Protein AF-A0A0C3F794-F1 (afdb_monomer)

Nearest PDB structures (foldseek):
  2nn2-assembly1_A  TM=3.879E-01  e=9.480E-01  Homo sapiens
  3m4t-assembly1_A  TM=3.937E-01  e=1.387E+00  Homo sapi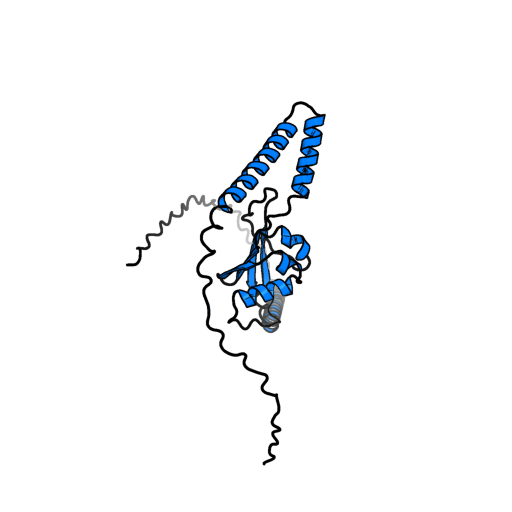ens
  8p2o-assembly1_B  TM=3.822E-01  e=2.784E+00  Xenopus laevis
  3bim-assembly4_E  TM=4.032E-01  e=4.623E+00  Homo sapiens
  6zbu-assembly1_A  TM=3.091E-01  e=4.072E+00  Homo sapiens

Organism: Piloderma croceum (strain F 1598) (NCBI:txid765440)

Mean predicted aligned error: 18.5 Å

Radius of gyration: 36.46 Å; Cα contacts (8 Å, |Δi|>4): 169; chains: 1; bounding box: 83×71×102 Å

Structure (mmCIF, N/CA/C/O backbone):
data_AF-A0A0C3F794-F1
#
_entry.id   AF-A0A0C3F794-F1
#
loop_
_atom_site.group_PDB
_atom_site.id
_atom_site.type_symbol
_atom_site.label_atom_id
_atom_site.label_alt_id
_atom_site.label_comp_id
_atom_site.label_asym_id
_atom_site.label_entity_id
_atom_site.label_seq_id
_atom_site.pdbx_PDB_ins_code
_atom_site.Cartn_x
_atom_site.Cartn_y
_atom_site.Cartn_z
_atom_site.occupancy
_atom_site.B_iso_or_equiv
_atom_site.auth_seq_id
_atom_site.auth_comp_id
_atom_site.auth_asym_id
_atom_site.auth_atom_id
_atom_site.pdbx_PDB_model_num
ATOM 1 N N . MET A 1 1 ? 48.735 22.051 -25.937 1.00 43.19 1 MET A N 1
ATOM 2 C CA . MET A 1 1 ? 49.864 22.768 -25.308 1.00 43.19 1 MET A CA 1
ATOM 3 C C . MET A 1 1 ? 49.354 23.549 -24.100 1.00 43.19 1 MET A C 1
ATOM 5 O O . MET A 1 1 ? 48.380 24.266 -24.231 1.00 43.19 1 MET A O 1
ATOM 9 N N . PHE A 1 2 ? 49.988 23.291 -22.952 1.00 47.47 2 PHE A N 1
ATOM 10 C CA . PHE A 1 2 ? 50.160 24.059 -21.703 1.00 47.47 2 PHE A CA 1
ATOM 11 C C . PHE A 1 2 ? 49.231 25.224 -21.303 1.00 47.47 2 PHE A C 1
ATOM 13 O O . PHE A 1 2 ? 49.102 26.198 -22.030 1.00 47.47 2 PHE A O 1
ATOM 20 N N . GLY A 1 3 ? 48.799 25.221 -20.027 1.00 51.56 3 GLY A N 1
ATOM 21 C CA . GLY A 1 3 ? 48.387 26.455 -19.338 1.00 51.56 3 GLY A CA 1
ATOM 22 C C . GLY A 1 3 ? 47.859 26.346 -17.892 1.00 51.56 3 GLY A C 1
ATOM 23 O O . GLY A 1 3 ? 46.771 26.816 -17.614 1.00 51.56 3 GLY A O 1
ATOM 24 N N . ARG A 1 4 ? 48.623 25.716 -16.981 1.00 53.84 4 ARG A N 1
ATOM 25 C CA . ARG A 1 4 ? 48.859 26.066 -15.545 1.00 53.84 4 ARG A CA 1
ATOM 26 C C . ARG A 1 4 ? 47.761 26.811 -14.734 1.00 53.84 4 ARG A C 1
ATOM 28 O O . ARG A 1 4 ? 47.537 27.995 -14.918 1.00 53.84 4 ARG A O 1
ATOM 35 N N . LYS A 1 5 ? 47.200 26.148 -13.705 1.00 61.16 5 LYS A N 1
ATOM 36 C CA . LYS A 1 5 ? 47.436 26.330 -12.238 1.00 61.16 5 LYS A CA 1
ATOM 37 C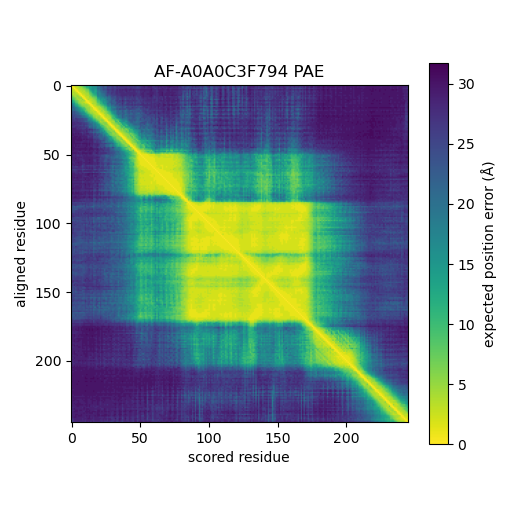 C . LYS A 1 5 ? 47.380 27.771 -11.689 1.00 61.16 5 LYS A C 1
ATOM 39 O O . LYS A 1 5 ? 48.332 28.505 -11.924 1.00 61.16 5 LYS A O 1
ATOM 44 N N . LYS A 1 6 ? 46.477 28.038 -10.724 1.00 63.72 6 LYS A N 1
ATOM 45 C CA . LYS A 1 6 ? 46.825 28.628 -9.405 1.00 63.72 6 LYS A CA 1
ATOM 46 C C . LYS A 1 6 ? 45.906 28.112 -8.286 1.00 63.72 6 LYS A C 1
ATOM 48 O O . LYS A 1 6 ? 44.693 28.246 -8.347 1.00 63.72 6 LYS A O 1
ATOM 53 N N . LYS A 1 7 ? 46.551 27.528 -7.272 1.00 58.53 7 LYS A N 1
ATOM 54 C CA . LYS A 1 7 ? 46.034 27.229 -5.931 1.00 58.53 7 LYS A CA 1
ATOM 55 C C . LYS A 1 7 ? 45.891 28.539 -5.140 1.00 58.53 7 LYS A C 1
ATOM 57 O O . LYS A 1 7 ? 46.767 29.395 -5.267 1.00 58.53 7 LYS A O 1
ATOM 62 N N . LYS A 1 8 ? 44.886 28.639 -4.267 1.00 61.53 8 LYS A N 1
ATOM 63 C CA . LYS A 1 8 ? 44.927 29.482 -3.062 1.00 61.53 8 LYS A CA 1
ATOM 64 C C . LYS A 1 8 ? 44.439 28.673 -1.858 1.00 61.53 8 LYS A C 1
ATOM 66 O O . LYS A 1 8 ? 43.267 28.351 -1.733 1.00 61.53 8 LYS A O 1
ATOM 71 N N . THR A 1 9 ? 45.429 28.303 -1.057 1.00 58.28 9 THR A N 1
ATOM 72 C CA . THR A 1 9 ? 45.445 28.127 0.402 1.00 58.28 9 THR A CA 1
ATOM 73 C C . THR A 1 9 ? 44.850 29.386 1.068 1.00 58.28 9 THR A C 1
ATOM 75 O O . THR A 1 9 ? 44.856 30.440 0.438 1.00 58.28 9 THR A O 1
ATOM 78 N N . SER A 1 10 ? 44.378 29.482 2.304 1.00 57.94 10 SER A N 1
ATOM 79 C CA . SER A 1 10 ? 44.269 28.667 3.522 1.00 57.94 10 SER A CA 1
ATOM 80 C C . SER A 1 10 ? 43.955 29.720 4.594 1.00 57.94 10 SER A C 1
ATOM 82 O O . SER A 1 10 ? 44.661 30.727 4.578 1.00 57.94 10 SER A O 1
ATOM 84 N N . PHE A 1 11 ? 42.994 29.517 5.494 1.00 59.00 11 PHE A N 1
ATOM 85 C CA . PHE A 1 11 ? 43.060 29.963 6.898 1.00 59.00 11 PHE A CA 1
ATOM 86 C C . PHE A 1 11 ? 41.746 29.559 7.580 1.00 59.00 11 PHE A C 1
ATOM 88 O O . PHE A 1 11 ? 40.737 30.235 7.407 1.00 59.00 11 PHE A O 1
ATOM 95 N N . GLU A 1 12 ? 41.744 28.460 8.328 1.00 65.62 12 GLU A N 1
ATOM 96 C CA . GLU A 1 12 ? 40.791 28.300 9.428 1.00 65.62 12 GLU A CA 1
ATOM 97 C C . GLU A 1 12 ? 41.603 28.317 10.725 1.00 65.62 12 GLU A C 1
ATOM 99 O O . GLU A 1 12 ? 42.630 27.635 10.795 1.00 65.62 12 GLU A O 1
ATOM 104 N N . PRO A 1 13 ? 41.223 29.153 11.704 1.00 63.25 13 PRO A N 1
ATOM 105 C CA . PRO A 1 13 ? 41.891 29.199 12.988 1.00 63.25 13 PRO A CA 1
ATOM 106 C C . PRO A 1 13 ? 41.569 27.938 13.792 1.00 63.25 13 PRO A C 1
ATOM 108 O O . PRO A 1 13 ? 40.416 27.536 13.929 1.00 63.25 13 PRO A O 1
ATOM 111 N N . ASP A 1 14 ? 42.632 27.357 14.326 1.00 61.75 14 ASP A N 1
ATOM 112 C CA . ASP A 1 14 ? 42.653 26.271 15.294 1.00 61.75 14 ASP A CA 1
ATOM 113 C C . ASP A 1 14 ? 41.982 26.737 16.598 1.00 61.75 14 ASP A C 1
ATOM 115 O O . ASP A 1 14 ? 42.561 27.490 17.388 1.00 61.75 14 ASP A O 1
ATOM 119 N N . ILE A 1 15 ? 40.708 26.378 16.778 1.00 61.44 15 ILE A N 1
ATOM 120 C CA . ILE A 1 15 ? 39.963 26.633 18.011 1.00 61.44 15 ILE A CA 1
ATOM 121 C C . ILE A 1 15 ? 40.132 25.409 18.903 1.00 61.44 15 ILE A C 1
ATOM 123 O O . ILE A 1 15 ? 39.402 24.431 18.783 1.00 61.44 15 ILE A O 1
ATOM 127 N N . GLY A 1 16 ? 41.104 25.525 19.807 1.00 58.91 16 GLY A N 1
ATOM 128 C CA . GLY A 1 16 ? 41.006 25.070 21.190 1.00 58.91 16 GLY A CA 1
ATOM 129 C C . GLY A 1 16 ? 40.443 23.670 21.383 1.00 58.91 16 GLY A C 1
ATOM 130 O O . GLY A 1 16 ? 39.272 23.504 21.713 1.00 58.91 16 GLY A O 1
ATOM 131 N N . GLN A 1 17 ? 41.325 22.686 21.273 1.00 65.62 17 GLN A N 1
ATOM 132 C CA . GLN A 1 17 ? 41.142 21.373 21.870 1.00 65.62 17 GLN A CA 1
ATOM 133 C C . GLN A 1 17 ? 40.911 21.560 23.388 1.00 65.62 17 GLN A C 1
ATOM 135 O O . GLN A 1 17 ? 41.793 22.105 24.062 1.00 65.62 17 GLN A O 1
ATOM 140 N N . PRO A 1 18 ? 39.736 21.206 23.942 1.00 69.12 18 PRO A N 1
ATOM 141 C CA . PRO A 1 18 ? 39.552 21.212 25.385 1.00 69.12 18 PRO A CA 1
ATOM 142 C C . PRO A 1 18 ? 40.456 20.137 26.015 1.00 69.12 18 PRO A C 1
ATOM 144 O O . PRO A 1 18 ? 40.689 19.099 25.392 1.00 69.12 18 PRO A O 1
ATOM 147 N N . PRO A 1 19 ? 41.003 20.395 27.212 1.00 62.38 19 PRO A N 1
ATOM 148 C CA . PRO A 1 19 ? 41.879 19.460 27.905 1.00 62.38 19 PRO A CA 1
ATOM 149 C C . PRO A 1 19 ? 41.139 18.162 28.241 1.00 62.38 19 PRO A C 1
ATOM 151 O O . PRO A 1 19 ? 39.972 18.194 28.625 1.00 62.38 19 PRO A O 1
ATOM 154 N N . ASP A 1 20 ? 41.856 17.045 28.117 1.00 59.19 20 ASP A N 1
ATOM 155 C CA . ASP A 1 20 ? 41.431 15.720 28.563 1.00 59.19 20 ASP A CA 1
ATOM 156 C C . ASP A 1 20 ? 41.051 15.767 30.052 1.00 59.19 20 ASP A C 1
ATOM 158 O O . ASP A 1 20 ? 41.912 15.802 30.937 1.00 59.19 20 ASP A O 1
ATOM 162 N N . GLU A 1 21 ? 39.748 15.791 30.336 1.00 66.00 21 GLU A N 1
ATOM 163 C CA . GLU A 1 21 ? 39.235 15.532 31.675 1.00 66.00 21 GLU A CA 1
ATOM 164 C C . GLU A 1 21 ? 39.293 14.017 31.938 1.00 66.00 21 GLU A C 1
ATOM 166 O O . GLU A 1 21 ? 38.791 13.231 31.131 1.00 66.00 21 GLU A O 1
ATOM 171 N N . PRO A 1 22 ? 39.903 13.567 33.048 1.00 61.19 22 PRO A N 1
ATOM 172 C CA . PRO A 1 22 ? 39.891 12.160 33.415 1.00 61.19 22 PRO A CA 1
ATOM 173 C C . PRO A 1 22 ? 38.463 11.727 33.772 1.00 61.19 22 PRO A C 1
ATOM 175 O O . PRO A 1 22 ? 37.847 12.290 34.677 1.00 61.19 22 PRO A O 1
ATOM 178 N N . GLU A 1 23 ? 37.965 10.702 33.076 1.00 52.66 23 GLU A N 1
ATOM 179 C CA . GLU A 1 23 ? 36.688 10.032 33.336 1.00 52.66 23 GLU A CA 1
ATOM 180 C C . GLU A 1 23 ? 36.633 9.494 34.778 1.00 52.66 23 GLU A C 1
ATOM 182 O O . GLU A 1 23 ? 37.056 8.380 35.094 1.00 52.66 23 GLU A O 1
ATOM 187 N N . LEU A 1 24 ? 36.106 10.311 35.687 1.00 50.56 24 LEU A N 1
ATOM 188 C CA . LEU A 1 24 ? 35.723 9.915 37.034 1.00 50.56 24 LEU A CA 1
ATOM 189 C C . LEU A 1 24 ? 34.302 9.336 36.992 1.00 50.56 24 LEU A C 1
ATOM 191 O O . LEU A 1 24 ? 33.324 10.066 36.881 1.00 50.56 24 LEU A O 1
ATOM 195 N N . TYR A 1 25 ? 34.228 8.009 37.110 1.00 52.59 25 TYR A N 1
ATOM 196 C CA . TYR A 1 25 ? 33.160 7.237 37.756 1.00 52.59 25 TYR A CA 1
ATOM 197 C C . TYR A 1 25 ? 31.707 7.695 37.531 1.00 52.59 25 TYR A C 1
ATOM 199 O O . TYR A 1 25 ? 31.170 8.525 38.260 1.00 52.59 25 TYR A O 1
ATOM 207 N N . THR A 1 26 ? 30.989 6.989 36.657 1.00 55.78 26 THR A N 1
ATOM 208 C CA . THR A 1 26 ? 29.524 6.827 36.779 1.00 55.78 26 THR A CA 1
ATOM 209 C C . THR A 1 26 ? 29.102 5.371 36.574 1.00 55.78 26 THR A C 1
ATOM 211 O O . THR A 1 26 ? 28.101 5.052 35.946 1.00 55.78 26 THR A O 1
ATOM 214 N N . GLU A 1 27 ? 29.848 4.447 37.176 1.00 54.00 27 GLU A N 1
ATOM 215 C CA . GLU A 1 27 ? 29.493 3.028 37.250 1.00 54.00 27 GLU A CA 1
ATOM 216 C C . GLU A 1 27 ? 28.619 2.736 38.487 1.00 54.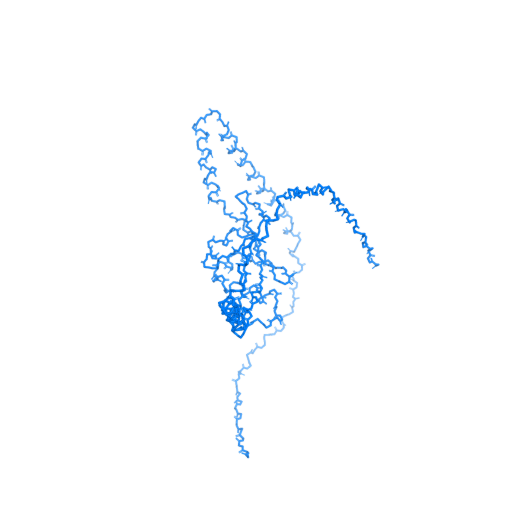00 27 GLU A C 1
ATOM 218 O O . GLU A 1 27 ? 28.939 1.844 39.253 1.00 54.00 27 GLU A O 1
ATOM 223 N N . HIS A 1 28 ? 27.548 3.498 38.773 1.00 50.66 28 HIS A N 1
ATOM 224 C CA . HIS A 1 28 ? 26.668 3.183 39.924 1.00 50.66 28 HIS A CA 1
ATOM 225 C C . HIS A 1 28 ? 25.248 3.789 39.891 1.00 50.66 28 HIS A C 1
ATOM 227 O O . HIS A 1 28 ? 24.740 4.250 40.909 1.00 50.66 28 HIS A O 1
ATOM 233 N N . GLN A 1 29 ? 24.552 3.754 38.746 1.00 47.09 29 GLN A N 1
ATOM 234 C CA . GLN A 1 29 ? 23.091 4.002 38.720 1.00 47.09 29 GLN A CA 1
ATOM 235 C C . GLN A 1 29 ? 22.265 3.007 37.883 1.00 47.09 29 GLN A C 1
ATOM 237 O O . GLN A 1 29 ? 21.059 3.173 37.759 1.00 47.09 29 GLN A O 1
ATOM 242 N N . GLN A 1 30 ? 22.851 1.926 37.358 1.00 47.12 30 GLN A N 1
ATOM 243 C CA . GLN A 1 30 ? 22.126 1.001 36.467 1.00 47.12 30 GLN A CA 1
ATOM 244 C C . GLN A 1 30 ? 21.384 -0.163 37.156 1.00 47.12 30 GLN A C 1
ATOM 246 O O . GLN A 1 30 ? 20.786 -0.984 36.467 1.00 47.12 30 GLN A O 1
ATOM 251 N N . TYR A 1 31 ? 21.358 -0.250 38.492 1.00 47.16 31 TYR A N 1
ATOM 252 C CA . TYR A 1 31 ? 20.760 -1.409 39.182 1.00 47.16 31 TYR A CA 1
ATOM 253 C C . TYR A 1 31 ? 19.399 -1.184 39.856 1.00 47.16 31 TYR A C 1
ATOM 255 O O . TYR A 1 31 ? 18.824 -2.142 40.368 1.00 47.16 31 TYR A O 1
ATOM 263 N N . THR A 1 32 ? 18.820 0.018 39.804 1.00 49.22 32 THR A N 1
AT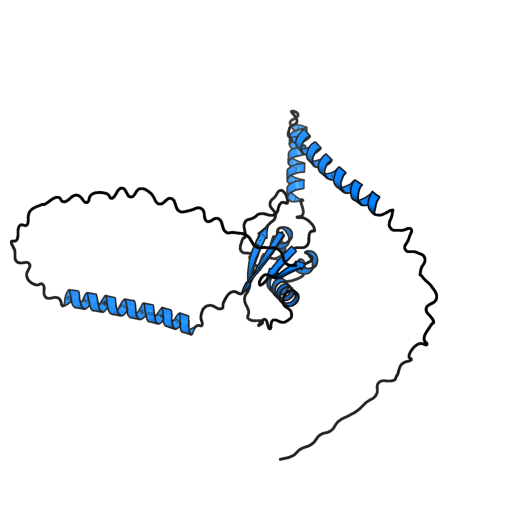OM 264 C CA . THR A 1 32 ? 17.521 0.301 40.457 1.00 49.22 32 THR A CA 1
ATOM 265 C C . THR A 1 32 ? 16.377 0.657 39.510 1.00 49.22 32 THR A C 1
ATOM 267 O O . THR A 1 32 ? 15.241 0.760 39.964 1.00 49.22 32 THR A O 1
ATOM 270 N N . GLU A 1 33 ? 16.617 0.775 38.201 1.00 46.59 33 GLU A N 1
ATOM 271 C CA . GLU A 1 33 ? 15.576 1.172 37.234 1.00 46.59 33 GLU A CA 1
ATOM 272 C C . GLU A 1 33 ? 14.982 -0.007 36.436 1.00 46.59 33 GLU A C 1
ATOM 274 O O . GLU A 1 33 ? 13.928 0.113 35.819 1.00 46.59 33 GLU A O 1
ATOM 279 N N . HIS A 1 34 ? 15.570 -1.205 36.527 1.00 46.38 34 HIS A N 1
ATOM 280 C CA . HIS A 1 34 ? 15.091 -2.382 35.789 1.00 46.38 34 HIS A CA 1
ATOM 281 C C . HIS A 1 34 ? 13.927 -3.153 36.444 1.00 46.38 34 HIS A C 1
ATOM 283 O O . HIS A 1 34 ? 13.398 -4.078 35.828 1.00 46.38 34 HIS A O 1
ATOM 289 N N . GLN A 1 35 ? 13.470 -2.794 37.652 1.00 48.62 35 GLN A N 1
ATOM 290 C CA . GLN A 1 35 ? 12.344 -3.496 38.300 1.00 48.62 35 GLN A CA 1
ATOM 291 C C . GLN A 1 35 ? 10.987 -2.777 38.226 1.00 48.62 35 GLN A C 1
ATOM 293 O O . GLN A 1 35 ? 9.950 -3.426 38.398 1.00 48.62 35 GLN A O 1
ATOM 298 N N . HIS A 1 36 ? 10.943 -1.481 37.899 1.00 44.47 36 HIS A N 1
ATOM 299 C CA . HIS A 1 36 ? 9.673 -0.747 37.818 1.00 44.47 36 HIS A CA 1
ATOM 300 C C . HIS A 1 36 ? 9.013 -0.749 36.428 1.00 44.47 36 HIS A C 1
ATOM 302 O O . HIS A 1 36 ? 7.797 -0.573 36.345 1.00 44.47 36 HIS A O 1
ATOM 308 N N . GLU A 1 37 ? 9.729 -1.061 35.343 1.00 47.28 37 GLU A N 1
ATOM 309 C CA . GLU A 1 37 ? 9.113 -1.125 34.004 1.00 47.28 37 GLU A CA 1
ATOM 310 C C . GLU A 1 37 ? 8.311 -2.410 33.730 1.00 47.28 37 GLU A C 1
ATOM 312 O O . GLU A 1 37 ? 7.392 -2.406 32.904 1.00 47.28 37 GLU A O 1
ATOM 317 N N . HIS A 1 38 ? 8.578 -3.508 34.445 1.00 47.22 38 HIS A N 1
ATOM 318 C CA . HIS A 1 38 ? 7.868 -4.773 34.214 1.00 47.22 38 HIS A CA 1
ATOM 319 C C . HIS A 1 38 ? 6.442 -4.810 34.791 1.00 47.22 38 HIS A C 1
ATOM 321 O O . HIS A 1 38 ? 5.619 -5.589 34.308 1.00 47.22 38 HIS A O 1
ATOM 327 N N . HIS A 1 39 ? 6.105 -3.945 35.753 1.00 45.34 39 HIS A N 1
ATOM 328 C CA . HIS A 1 39 ? 4.764 -3.910 36.358 1.00 45.34 39 HIS A CA 1
ATOM 329 C C . HIS A 1 39 ? 3.782 -2.969 35.639 1.00 45.34 39 HIS A C 1
ATOM 331 O O . HIS A 1 39 ? 2.571 -3.136 35.762 1.00 45.34 39 HIS A O 1
ATOM 337 N N . SER A 1 40 ? 4.271 -2.028 34.825 1.00 48.94 40 SER A N 1
ATOM 338 C CA . SER A 1 40 ? 3.408 -1.076 34.103 1.00 48.94 40 SER A CA 1
ATOM 339 C C . SER A 1 40 ? 2.901 -1.609 32.756 1.00 48.94 40 SER A C 1
ATOM 341 O O . SER A 1 40 ? 1.870 -1.156 32.257 1.00 48.94 40 SER A O 1
ATOM 343 N N . ARG A 1 41 ? 3.576 -2.604 32.161 1.00 46.72 41 ARG A N 1
ATOM 344 C CA . ARG A 1 41 ? 3.167 -3.194 30.869 1.00 46.72 41 ARG A CA 1
ATOM 345 C C . ARG A 1 41 ? 2.026 -4.209 30.973 1.00 46.72 41 ARG A C 1
ATOM 347 O O . ARG A 1 41 ? 1.265 -4.348 30.019 1.00 46.72 41 ARG A O 1
ATOM 354 N N . SER A 1 42 ? 1.855 -4.879 32.111 1.00 48.91 42 SER A N 1
ATOM 355 C CA . SER A 1 42 ? 0.788 -5.874 32.301 1.00 48.91 42 SER A CA 1
ATOM 356 C C . SER A 1 42 ? -0.593 -5.248 32.539 1.00 48.91 42 SER A C 1
ATOM 358 O O . SER A 1 42 ? -1.610 -5.870 32.229 1.00 48.91 42 SER A O 1
ATOM 360 N N . HIS A 1 43 ? -0.665 -3.996 33.010 1.00 46.62 43 HIS A N 1
ATOM 361 C CA . HIS A 1 43 ? -1.949 -3.367 33.334 1.00 46.62 43 HIS A CA 1
ATOM 362 C C . HIS A 1 43 ? -2.709 -2.788 32.130 1.00 46.62 43 HIS A C 1
ATOM 364 O O . HIS A 1 43 ? -3.938 -2.731 32.162 1.00 46.62 43 HIS A O 1
ATOM 370 N N . GLN A 1 44 ? -2.031 -2.425 31.037 1.00 50.47 44 GLN A N 1
ATOM 371 C CA . GLN A 1 44 ? -2.715 -1.901 29.844 1.00 50.47 44 GLN A CA 1
ATOM 372 C C . GLN A 1 44 ? -3.347 -2.994 28.970 1.00 50.47 44 GLN A C 1
ATOM 374 O O . GLN A 1 44 ? -4.297 -2.718 28.235 1.00 50.47 44 GLN A O 1
ATOM 379 N N . GLN A 1 45 ? -2.870 -4.239 29.060 1.00 48.91 45 GLN A N 1
ATOM 380 C CA . GLN A 1 45 ? -3.348 -5.322 28.196 1.00 48.91 45 GLN A CA 1
ATOM 381 C C . GLN A 1 45 ? -4.643 -5.978 28.709 1.00 48.91 45 GLN A C 1
ATOM 383 O O . GLN A 1 45 ? -5.455 -6.413 27.896 1.00 48.91 45 GLN A O 1
ATOM 388 N N . MET A 1 46 ? -4.904 -5.967 30.025 1.00 46.22 46 MET A N 1
ATOM 389 C CA . MET A 1 46 ? -6.152 -6.507 30.599 1.00 46.22 46 MET A CA 1
ATOM 390 C C . MET A 1 46 ? -7.358 -5.552 30.524 1.00 46.22 46 MET A C 1
ATOM 392 O O . MET A 1 46 ? -8.498 -6.002 30.592 1.00 46.22 46 MET A O 1
ATOM 396 N N . GLY A 1 47 ? -7.147 -4.241 30.360 1.00 54.03 47 GLY A N 1
ATOM 397 C CA . GLY A 1 47 ? -8.251 -3.270 30.322 1.00 54.03 47 GLY A CA 1
ATOM 398 C C . GLY A 1 47 ? -9.043 -3.269 29.009 1.00 54.03 47 GLY A C 1
ATOM 399 O O . GLY A 1 47 ? -10.259 -3.091 29.015 1.00 54.03 47 GLY A O 1
ATOM 400 N N . ARG A 1 48 ? -8.376 -3.494 27.867 1.00 55.41 48 ARG A N 1
ATOM 401 C CA . ARG A 1 48 ? -9.009 -3.395 26.536 1.00 55.41 48 ARG A CA 1
ATOM 402 C C . ARG A 1 48 ? -9.902 -4.588 26.191 1.00 55.41 48 ARG A C 1
ATOM 404 O O . ARG A 1 48 ? -10.953 -4.393 25.586 1.00 55.41 48 ARG A O 1
ATOM 411 N N . SER A 1 49 ? -9.516 -5.799 26.598 1.00 62.03 49 SER A N 1
ATOM 412 C CA . SER A 1 49 ? -10.333 -7.005 26.401 1.00 62.03 49 SER A CA 1
ATOM 413 C C . SER A 1 49 ? -11.658 -6.923 27.163 1.00 62.03 49 SER A C 1
ATOM 415 O O . SER A 1 49 ? -12.687 -7.351 26.646 1.00 62.03 49 SER A O 1
ATOM 417 N N . ASN A 1 50 ? -11.651 -6.299 28.343 1.00 76.75 50 ASN A N 1
ATOM 418 C CA . ASN A 1 50 ? -12.838 -6.156 29.178 1.00 76.75 50 ASN A CA 1
ATOM 419 C C . ASN A 1 50 ? -13.872 -5.200 28.551 1.00 76.75 50 ASN A C 1
ATOM 421 O O . ASN A 1 50 ? -15.056 -5.515 28.489 1.00 76.75 50 ASN A O 1
ATOM 425 N N . VAL A 1 51 ? -13.433 -4.069 27.986 1.00 81.31 51 VAL A N 1
ATOM 426 C CA . VAL A 1 51 ? -14.345 -3.103 27.340 1.00 81.31 51 VAL A CA 1
ATOM 427 C C . VAL A 1 51 ? -15.048 -3.709 26.122 1.00 81.31 51 VAL A C 1
ATOM 429 O O . VAL A 1 51 ? -16.257 -3.541 25.975 1.00 81.31 51 VAL A O 1
ATOM 432 N N . GLN A 1 52 ? -14.337 -4.460 25.272 1.00 82.25 52 GLN A N 1
ATOM 433 C CA . GLN A 1 52 ? -14.973 -5.117 24.124 1.00 82.25 52 GLN A CA 1
ATOM 434 C C . GLN A 1 52 ? -15.941 -6.233 24.537 1.00 82.25 52 GLN A C 1
ATOM 436 O O . GLN A 1 52 ? -16.995 -6.382 23.922 1.00 82.25 52 GLN A O 1
ATOM 441 N N . GLN A 1 53 ? -15.627 -6.989 25.593 1.00 85.62 53 GLN A N 1
ATOM 442 C CA . GLN A 1 53 ? -16.549 -7.985 26.147 1.00 85.62 53 GLN A CA 1
ATOM 443 C C . GLN A 1 53 ? -17.818 -7.331 26.704 1.00 85.62 53 GLN A C 1
ATOM 445 O O . GLN A 1 53 ? -18.917 -7.793 26.409 1.00 85.62 53 GLN A O 1
ATOM 450 N N . ILE A 1 54 ? -17.685 -6.224 27.440 1.00 88.00 54 ILE A N 1
ATOM 451 C CA . ILE A 1 54 ? -18.825 -5.461 27.966 1.00 88.00 54 ILE A CA 1
ATOM 452 C C . ILE A 1 54 ? -19.688 -4.914 26.823 1.00 88.00 54 ILE A C 1
ATOM 454 O O . ILE A 1 54 ? -20.908 -5.054 26.871 1.00 88.00 54 ILE A O 1
ATOM 458 N N . LEU A 1 55 ? -19.080 -4.342 25.778 1.00 89.56 55 LEU A N 1
ATOM 459 C CA . LEU A 1 55 ? -19.814 -3.833 24.616 1.00 89.56 55 LEU A CA 1
ATOM 460 C C . LEU A 1 55 ? -20.536 -4.943 23.850 1.00 89.56 55 LEU A C 1
ATOM 462 O O . LEU A 1 55 ? -21.689 -4.757 23.475 1.00 89.56 55 LEU A O 1
ATOM 466 N N . ASN A 1 56 ? -19.906 -6.104 23.659 1.00 90.88 56 ASN A N 1
ATOM 467 C CA . ASN A 1 56 ? -20.568 -7.244 23.023 1.00 90.88 56 ASN A CA 1
ATOM 468 C C . ASN A 1 56 ? -21.735 -7.768 23.877 1.00 90.88 56 ASN A C 1
ATOM 470 O O . ASN A 1 56 ? -22.806 -8.031 23.335 1.00 90.88 56 ASN A O 1
ATOM 474 N N . ASN A 1 57 ? -21.573 -7.837 25.203 1.00 93.25 57 ASN A N 1
ATOM 475 C CA . ASN A 1 57 ? -22.651 -8.233 26.112 1.00 93.25 57 ASN A CA 1
ATOM 476 C C . ASN A 1 57 ? -23.817 -7.231 26.082 1.00 93.25 57 ASN A C 1
ATOM 478 O O . ASN A 1 57 ? -24.975 -7.643 26.013 1.00 93.25 57 ASN A O 1
ATOM 482 N N . LEU A 1 58 ? -23.525 -5.924 26.080 1.00 93.81 58 LEU A N 1
ATOM 483 C CA . LEU A 1 58 ? -24.534 -4.867 25.960 1.00 93.81 58 LEU A CA 1
ATOM 484 C C . LEU A 1 58 ? -25.229 -4.889 24.594 1.00 93.81 58 LEU A C 1
ATOM 486 O O . LEU A 1 58 ? -26.439 -4.709 24.540 1.00 93.81 58 LEU A O 1
ATOM 490 N N . ALA A 1 59 ? -24.504 -5.161 23.509 1.00 93.81 59 ALA A N 1
ATOM 491 C CA . ALA A 1 59 ? -25.086 -5.294 22.174 1.00 93.81 59 ALA A CA 1
ATOM 492 C C . ALA A 1 59 ? -26.037 -6.500 22.075 1.00 93.81 59 ALA A C 1
ATOM 494 O O . ALA A 1 59 ? -27.047 -6.420 21.386 1.00 93.81 59 ALA A O 1
ATOM 495 N N . SER A 1 60 ? -25.754 -7.590 22.799 1.00 95.50 60 SER A N 1
ATOM 496 C CA . SER A 1 60 ? -26.634 -8.768 22.904 1.00 95.50 60 SER A CA 1
ATOM 497 C C . SER A 1 60 ? -27.728 -8.658 23.977 1.00 95.50 60 SER A C 1
ATOM 499 O O . SER A 1 60 ? -28.469 -9.613 24.209 1.00 95.50 60 SER A O 1
ATOM 501 N N . SER A 1 61 ? -27.807 -7.523 24.673 1.00 96.56 61 SER A N 1
ATOM 502 C CA . SER A 1 61 ? -28.774 -7.289 25.743 1.00 96.56 61 SER A CA 1
ATOM 503 C C . SER A 1 61 ? -30.216 -7.333 25.216 1.00 96.56 61 SER A C 1
ATOM 505 O O . SER A 1 61 ? -30.480 -6.777 24.151 1.00 96.56 61 SER A O 1
ATOM 507 N N . PRO A 1 62 ? -31.181 -7.884 25.979 1.00 96.75 62 PRO A N 1
ATOM 508 C CA . PRO A 1 62 ? -32.606 -7.809 25.640 1.00 96.75 62 PRO A CA 1
ATOM 509 C C . PRO A 1 62 ? -33.196 -6.393 25.790 1.00 96.75 62 PRO A C 1
ATOM 511 O O . PRO A 1 62 ? -34.374 -6.188 25.520 1.00 96.75 62 PRO A O 1
ATOM 514 N N . ASN A 1 63 ? -32.418 -5.421 26.276 1.00 97.38 63 ASN A N 1
ATOM 515 C CA . ASN A 1 63 ? -32.830 -4.025 26.368 1.00 97.38 63 ASN A CA 1
ATOM 516 C C . ASN A 1 63 ? -32.440 -3.276 25.084 1.00 97.38 63 ASN A C 1
ATOM 518 O O . ASN A 1 63 ? -31.263 -2.967 24.894 1.00 97.38 63 ASN A O 1
ATOM 522 N N . ASP A 1 64 ? -33.440 -2.938 24.265 1.00 97.19 64 ASP A N 1
ATOM 523 C CA . ASP A 1 64 ? -33.281 -2.266 22.965 1.00 97.19 64 ASP A CA 1
ATOM 524 C C . ASP A 1 64 ? -32.493 -0.949 23.033 1.00 97.19 64 ASP A C 1
ATOM 526 O O . ASP A 1 64 ? -31.745 -0.602 22.119 1.00 97.19 64 ASP A O 1
ATOM 530 N N . PHE A 1 65 ? -32.628 -0.197 24.128 1.00 96.56 65 PHE A N 1
ATOM 531 C CA . PHE A 1 65 ? -31.897 1.057 24.305 1.00 96.56 65 PHE A CA 1
ATOM 532 C C . PHE A 1 65 ? -30.410 0.803 24.579 1.00 96.56 65 PHE A C 1
ATOM 534 O O . PHE A 1 65 ? -29.540 1.437 23.981 1.00 96.56 65 PHE A O 1
ATOM 541 N N . ALA A 1 66 ? -30.110 -0.151 25.466 1.00 94.44 66 ALA A N 1
ATOM 542 C CA . ALA A 1 66 ? -28.735 -0.521 25.790 1.00 94.44 66 ALA A CA 1
ATOM 543 C C . ALA A 1 66 ? -28.022 -1.165 24.590 1.00 94.44 66 ALA A C 1
ATOM 545 O O . ALA A 1 66 ? -26.863 -0.837 24.328 1.00 94.44 66 ALA A O 1
ATOM 546 N N . SER A 1 67 ? -28.715 -2.030 23.842 1.00 96.44 67 SER A N 1
ATOM 547 C CA . SER A 1 67 ? -28.176 -2.653 22.631 1.00 96.44 67 SER A CA 1
ATOM 548 C C . SER A 1 67 ? -27.951 -1.625 21.522 1.00 96.44 67 SER A C 1
ATOM 550 O O . SER A 1 67 ? -26.876 -1.610 20.924 1.00 96.44 67 SER A O 1
ATOM 552 N N . GLY A 1 68 ? -28.888 -0.692 21.321 1.00 95.12 68 GLY A N 1
ATOM 553 C CA . GLY A 1 68 ? -28.736 0.416 20.377 1.00 95.12 68 GLY A CA 1
ATOM 554 C C . GLY A 1 68 ? -27.508 1.283 20.668 1.00 95.12 68 GLY A C 1
ATOM 555 O O . GLY A 1 68 ? -26.696 1.525 19.775 1.00 95.12 68 GLY A O 1
ATOM 556 N N . ILE A 1 69 ? -27.309 1.696 21.927 1.00 95.56 69 ILE A N 1
ATOM 557 C CA . ILE A 1 69 ? -26.117 2.464 22.328 1.00 95.56 69 ILE A CA 1
ATOM 558 C C . ILE A 1 69 ? -24.839 1.651 22.108 1.00 95.56 69 ILE A C 1
ATOM 560 O O . ILE A 1 69 ? -23.862 2.183 21.582 1.00 95.56 69 ILE A O 1
ATOM 564 N N . ALA A 1 70 ? -24.831 0.373 22.488 1.00 94.19 70 ALA A N 1
ATOM 565 C CA . ALA A 1 70 ? -23.659 -0.480 22.326 1.00 94.19 70 ALA A CA 1
ATOM 566 C C . ALA A 1 70 ? -23.273 -0.663 20.853 1.00 94.19 70 ALA A C 1
ATOM 568 O O . ALA A 1 70 ? -22.088 -0.599 20.533 1.00 94.19 70 ALA A O 1
ATOM 569 N N . LEU A 1 71 ? -24.251 -0.817 19.956 1.00 92.38 71 LEU A N 1
ATOM 570 C CA . LEU A 1 71 ? -24.023 -0.881 18.511 1.00 92.38 71 LEU A CA 1
ATOM 571 C C . LEU A 1 71 ? -23.479 0.442 17.959 1.00 92.38 71 LEU A C 1
ATOM 573 O O . LEU A 1 71 ? -22.519 0.420 17.195 1.00 92.38 71 LEU A O 1
ATOM 577 N N . CYS A 1 72 ? -24.015 1.589 18.389 1.00 91.75 72 CYS A N 1
ATOM 578 C CA . CYS A 1 72 ? -23.486 2.900 18.001 1.00 91.75 72 CYS A CA 1
ATOM 579 C C . CYS A 1 72 ? -22.039 3.099 18.472 1.00 91.75 72 CYS A C 1
ATOM 581 O O . CYS A 1 72 ? -21.196 3.543 17.697 1.00 91.75 72 CYS A O 1
ATOM 583 N N . ILE A 1 73 ? -21.730 2.749 19.726 1.00 90.38 73 ILE A N 1
ATOM 584 C CA . ILE A 1 73 ? -20.365 2.836 20.263 1.00 90.38 73 ILE A CA 1
ATOM 585 C C . ILE A 1 73 ? -19.445 1.861 19.536 1.00 90.38 73 ILE A C 1
ATOM 587 O O . ILE A 1 73 ? -18.307 2.217 19.257 1.00 90.38 73 ILE A O 1
ATOM 591 N N . LYS A 1 74 ? -19.917 0.657 19.206 1.00 84.38 74 LYS A N 1
ATOM 592 C CA . LYS A 1 74 ? -19.143 -0.327 18.450 1.00 84.38 74 LYS A CA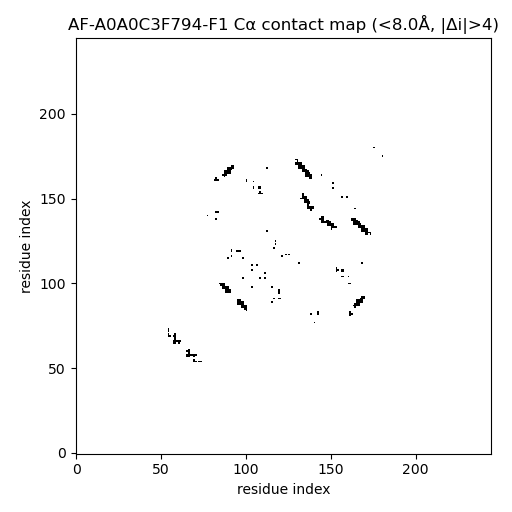 1
ATOM 593 C C . LYS A 1 74 ? -18.825 0.177 17.043 1.00 84.38 74 LYS A C 1
ATOM 595 O O . LYS A 1 74 ? -17.658 0.185 16.681 1.00 84.38 74 LYS A O 1
ATOM 600 N N . ALA A 1 75 ? -19.808 0.711 16.321 1.00 81.06 75 ALA A N 1
ATOM 601 C CA . ALA A 1 75 ? -19.597 1.326 15.012 1.00 81.06 75 ALA A CA 1
ATOM 602 C C . ALA A 1 75 ? -18.648 2.537 15.084 1.00 81.06 75 ALA A C 1
ATOM 604 O O . ALA A 1 75 ? -17.812 2.733 14.205 1.00 81.06 75 ALA A O 1
ATOM 605 N N . LEU A 1 76 ? -18.734 3.342 16.152 1.00 81.38 76 LEU A N 1
ATOM 606 C CA . LEU A 1 76 ? -17.805 4.448 16.390 1.00 81.38 76 LEU A CA 1
ATOM 607 C C . LEU A 1 76 ? -16.396 3.942 16.734 1.00 81.38 76 LEU A C 1
ATOM 609 O O . LEU A 1 76 ? -15.400 4.510 16.305 1.00 81.38 76 LEU A O 1
ATOM 613 N N . ALA A 1 77 ? -16.288 2.877 17.523 1.00 79.06 77 ALA A N 1
ATOM 614 C CA . ALA A 1 77 ? -15.019 2.262 17.883 1.00 79.06 77 ALA A CA 1
ATOM 615 C C . ALA A 1 77 ? -14.365 1.587 16.674 1.00 79.06 77 ALA A C 1
ATOM 617 O O . ALA A 1 77 ? -13.152 1.646 16.555 1.00 79.06 77 ALA A O 1
ATOM 618 N N . GLU A 1 78 ? -15.146 0.995 15.772 1.00 73.25 78 GLU A N 1
ATOM 619 C CA . GLU A 1 78 ? -14.688 0.437 14.496 1.00 73.25 78 GLU A CA 1
ATOM 620 C C . GLU A 1 78 ? -14.263 1.552 13.530 1.00 73.25 78 GLU A C 1
ATOM 622 O O . GLU A 1 78 ? -13.208 1.452 12.912 1.00 73.25 78 GLU A O 1
ATOM 627 N N . SER A 1 79 ? -14.996 2.671 13.472 1.00 65.69 79 SER A N 1
ATOM 628 C CA . SER A 1 79 ? -14.599 3.828 12.655 1.00 65.69 79 SER A CA 1
ATOM 629 C C . SER A 1 79 ? -13.376 4.570 13.204 1.00 65.69 79 SER A C 1
ATOM 631 O O . SER A 1 79 ? -12.627 5.185 12.446 1.00 65.69 79 SER A O 1
ATOM 633 N N . THR A 1 80 ? -13.148 4.494 14.518 1.00 66.19 80 THR A N 1
ATOM 634 C CA . THR A 1 80 ? -11.999 5.102 15.209 1.00 66.19 80 THR A CA 1
ATOM 635 C C . THR A 1 80 ? -10.903 4.108 15.560 1.00 66.19 80 THR A C 1
ATOM 637 O O . THR A 1 80 ? -9.901 4.518 16.158 1.00 66.19 80 THR A O 1
ATOM 640 N N . ALA A 1 81 ? -11.048 2.832 15.185 1.00 64.88 81 ALA A N 1
ATOM 641 C CA . ALA A 1 81 ? -10.016 1.816 15.315 1.00 64.88 81 ALA A CA 1
ATOM 642 C C . ALA A 1 81 ? -8.883 2.196 14.367 1.00 64.88 81 ALA A C 1
ATOM 644 O O . ALA A 1 81 ? -8.767 1.712 13.244 1.00 64.88 81 ALA A O 1
ATOM 645 N N . SER A 1 82 ? -8.056 3.131 14.829 1.00 57.47 82 SER A N 1
ATOM 646 C CA . SER A 1 82 ? -6.840 3.514 14.155 1.00 57.47 82 SER A CA 1
ATOM 647 C C . SER A 1 82 ? -6.040 2.228 14.002 1.00 57.47 82 SER A C 1
ATOM 649 O O . SER A 1 82 ? -5.797 1.540 15.007 1.00 57.47 82 SER A O 1
ATOM 651 N N . PRO A 1 83 ? -5.690 1.851 12.767 1.00 63.69 83 PRO A N 1
ATOM 652 C CA . PRO A 1 83 ? -4.924 0.647 12.543 1.00 63.69 83 PRO A CA 1
ATOM 653 C C . PRO A 1 83 ? -3.651 0.712 13.383 1.00 63.69 83 PRO A C 1
ATOM 655 O O . PRO A 1 83 ? -3.157 1.803 13.699 1.00 63.69 83 PRO A O 1
A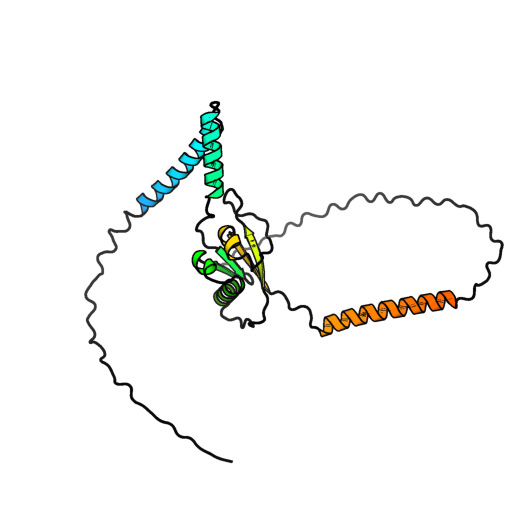TOM 658 N N . PRO A 1 84 ? -3.153 -0.451 13.823 1.00 65.69 84 PRO A N 1
ATOM 659 C CA . PRO A 1 84 ? -2.150 -0.516 14.866 1.00 65.69 84 PRO A CA 1
ATOM 660 C C . PRO A 1 84 ? -0.983 0.421 14.545 1.00 65.69 84 PRO A C 1
ATOM 662 O O . PRO A 1 84 ? -0.493 0.481 13.413 1.00 65.69 84 PRO A O 1
ATOM 665 N N . ALA A 1 85 ? -0.500 1.130 15.572 1.00 74.25 85 ALA A N 1
ATOM 666 C CA . ALA A 1 85 ? 0.683 1.995 15.511 1.00 74.25 85 ALA A CA 1
ATOM 667 C C . ALA A 1 85 ? 1.986 1.223 15.190 1.00 74.25 85 ALA A C 1
ATOM 669 O O . ALA A 1 85 ? 3.088 1.730 15.396 1.00 74.25 85 ALA A O 1
ATOM 670 N N . SER A 1 86 ? 1.864 -0.019 14.719 1.00 87.44 86 SER A N 1
ATOM 671 C CA . SER A 1 86 ? 2.948 -0.860 14.261 1.00 87.44 86 SER A CA 1
ATOM 672 C C . SER A 1 86 ? 3.636 -0.237 13.045 1.00 87.44 86 SER A C 1
ATOM 674 O O . SER A 1 86 ? 2.976 0.378 12.197 1.00 87.44 86 SER A O 1
ATOM 676 N N . PRO A 1 87 ? 4.962 -0.412 12.933 1.00 94.69 87 PRO A N 1
ATOM 677 C CA . PRO A 1 87 ? 5.685 -0.027 11.732 1.00 94.69 87 PRO A CA 1
ATOM 678 C C . PRO A 1 87 ? 5.172 -0.813 10.519 1.00 94.69 87 PRO A C 1
ATOM 680 O O . PRO A 1 87 ? 4.726 -1.954 10.648 1.00 94.69 87 PRO A O 1
ATOM 683 N N . ILE A 1 88 ? 5.269 -0.207 9.336 1.00 96.06 88 ILE A N 1
ATOM 684 C CA . ILE A 1 88 ? 4.986 -0.886 8.072 1.00 96.06 88 ILE A CA 1
ATOM 685 C C . ILE A 1 88 ? 6.209 -1.719 7.709 1.00 96.06 88 ILE A C 1
ATOM 687 O O . ILE A 1 88 ? 7.330 -1.208 7.645 1.00 96.06 88 ILE A O 1
ATOM 691 N N . MET A 1 89 ? 5.995 -3.000 7.439 1.00 97.69 89 MET A N 1
ATOM 692 C CA . MET A 1 89 ? 7.061 -3.872 6.967 1.00 97.69 89 MET A CA 1
ATOM 693 C C . MET A 1 89 ? 7.173 -3.774 5.447 1.00 97.69 89 MET A C 1
ATOM 695 O O . MET A 1 89 ? 6.257 -4.187 4.743 1.00 97.69 89 MET A O 1
ATOM 699 N N . ILE A 1 90 ? 8.289 -3.261 4.938 1.00 98.31 90 ILE A N 1
ATOM 700 C CA . ILE A 1 90 ? 8.532 -3.104 3.502 1.00 98.31 90 ILE A CA 1
ATOM 701 C C . ILE A 1 90 ? 9.506 -4.182 3.027 1.00 98.31 90 ILE A C 1
ATOM 703 O O . ILE A 1 90 ? 10.579 -4.350 3.608 1.00 98.31 90 ILE A O 1
ATOM 707 N N . GLU A 1 91 ? 9.139 -4.902 1.970 1.00 98.25 91 GLU A N 1
ATOM 708 C CA . GLU A 1 91 ? 9.950 -5.930 1.328 1.00 98.25 91 GLU A CA 1
ATOM 709 C C . GLU A 1 91 ? 10.358 -5.518 -0.091 1.00 98.25 91 GLU A C 1
ATOM 711 O O . GLU A 1 91 ? 9.523 -5.148 -0.916 1.00 98.25 91 GLU A O 1
ATOM 716 N N . TYR A 1 92 ? 11.652 -5.616 -0.389 1.00 97.62 92 TYR A N 1
ATOM 717 C CA . TYR A 1 92 ? 12.215 -5.376 -1.713 1.00 97.62 92 TYR A CA 1
ATOM 718 C C . TYR A 1 92 ? 13.336 -6.379 -2.003 1.00 97.62 92 TYR A C 1
ATOM 720 O O . TYR A 1 92 ? 14.305 -6.479 -1.249 1.00 97.62 92 TYR A O 1
ATOM 728 N N . ARG A 1 93 ? 13.217 -7.123 -3.114 1.00 95.31 93 ARG A N 1
ATOM 729 C CA . ARG A 1 93 ? 14.194 -8.146 -3.554 1.00 95.31 93 ARG A CA 1
ATOM 730 C C . ARG A 1 93 ? 14.562 -9.160 -2.454 1.00 95.31 93 ARG A C 1
ATOM 732 O O . ARG A 1 93 ? 15.736 -9.460 -2.250 1.00 95.31 93 ARG A O 1
ATOM 739 N N . GLY A 1 94 ? 13.559 -9.650 -1.724 1.00 95.69 94 GLY A N 1
ATOM 740 C CA . GLY A 1 94 ? 13.729 -10.633 -0.647 1.00 95.69 94 GLY A CA 1
ATOM 741 C C . GLY A 1 94 ? 14.349 -10.079 0.640 1.00 95.69 94 GLY A C 1
ATOM 742 O O . GLY A 1 94 ? 14.599 -10.835 1.574 1.00 95.69 94 GLY A O 1
ATOM 743 N N . ARG A 1 95 ? 14.606 -8.766 0.719 1.00 97.44 95 ARG A N 1
ATOM 744 C CA . ARG A 1 95 ? 15.010 -8.091 1.957 1.00 97.44 95 ARG A CA 1
ATOM 745 C C . ARG A 1 95 ? 13.828 -7.344 2.540 1.00 97.44 95 ARG A C 1
ATOM 747 O O . ARG A 1 95 ? 13.122 -6.653 1.811 1.00 97.44 95 ARG A O 1
ATOM 754 N N . ARG A 1 96 ? 13.652 -7.442 3.855 1.00 97.25 96 ARG A N 1
ATOM 755 C CA . ARG A 1 96 ? 12.532 -6.839 4.578 1.00 97.25 96 ARG A CA 1
ATOM 756 C C . ARG A 1 96 ? 13.036 -5.908 5.672 1.00 97.25 96 ARG A C 1
ATOM 758 O O . ARG A 1 96 ? 13.964 -6.261 6.395 1.00 97.25 96 ARG A O 1
ATOM 765 N N . MET A 1 97 ? 12.421 -4.738 5.803 1.00 98.12 97 MET A N 1
ATOM 766 C CA . MET A 1 97 ? 12.759 -3.750 6.828 1.00 98.12 97 MET A CA 1
ATOM 767 C C . MET A 1 97 ? 11.499 -3.053 7.347 1.00 98.12 97 MET A C 1
ATOM 769 O O . MET A 1 97 ? 10.514 -2.911 6.627 1.00 98.12 97 MET A O 1
ATOM 773 N N . ALA A 1 98 ? 11.523 -2.648 8.614 1.00 97.44 98 ALA A N 1
ATOM 774 C CA . ALA A 1 98 ? 10.423 -1.948 9.264 1.00 97.44 98 ALA A CA 1
ATOM 775 C C . ALA A 1 98 ? 10.583 -0.430 9.110 1.00 97.44 98 ALA A C 1
ATOM 777 O O . ALA A 1 98 ? 11.653 0.110 9.385 1.00 97.44 98 ALA A O 1
ATOM 778 N N . PHE A 1 99 ? 9.510 0.260 8.728 1.00 97.50 99 PHE A N 1
ATOM 779 C CA . PHE A 1 99 ? 9.479 1.714 8.590 1.00 97.50 99 PHE A CA 1
ATOM 780 C C . PHE A 1 99 ? 8.387 2.320 9.466 1.00 97.50 99 PHE A C 1
ATOM 782 O O . PHE A 1 99 ? 7.258 1.832 9.534 1.00 97.50 99 PHE A O 1
ATOM 789 N N . GLY A 1 100 ? 8.726 3.414 10.144 1.00 95.69 100 GLY A N 1
ATOM 790 C CA . GLY A 1 100 ? 7.776 4.152 10.966 1.00 95.69 100 GLY A CA 1
ATOM 791 C C . GLY A 1 100 ? 6.680 4.788 10.112 1.00 95.69 100 GLY A C 1
ATOM 792 O O . GLY A 1 100 ? 6.969 5.549 9.190 1.00 95.69 100 GLY A O 1
ATOM 793 N N . ARG A 1 101 ? 5.421 4.526 10.470 1.00 94.31 101 ARG A N 1
ATOM 794 C CA . ARG A 1 101 ? 4.232 5.017 9.762 1.00 94.31 101 ARG A CA 1
ATOM 795 C C . ARG A 1 101 ? 4.239 6.541 9.574 1.00 94.31 101 ARG A C 1
ATOM 797 O O . ARG A 1 101 ? 4.112 7.025 8.458 1.00 94.31 101 ARG A O 1
ATOM 804 N N . ARG A 1 102 ? 4.529 7.279 10.652 1.00 92.94 102 ARG A N 1
ATOM 805 C CA . ARG A 1 102 ? 4.610 8.753 10.661 1.00 92.94 102 ARG A CA 1
ATOM 806 C C . ARG A 1 102 ? 5.705 9.323 9.761 1.00 92.94 102 ARG A C 1
ATOM 808 O O . ARG A 1 102 ? 5.591 10.459 9.320 1.00 92.94 102 ARG A O 1
ATOM 815 N N . ASN A 1 103 ? 6.787 8.577 9.531 1.00 94.50 103 ASN A N 1
ATOM 816 C CA . ASN A 1 103 ? 7.845 9.036 8.631 1.00 94.50 103 ASN A CA 1
ATOM 817 C C . ASN A 1 103 ? 7.383 8.915 7.180 1.00 94.50 103 ASN A C 1
ATOM 819 O O . ASN A 1 103 ? 7.609 9.828 6.397 1.00 94.50 103 ASN A O 1
ATOM 823 N N . LEU A 1 104 ? 6.704 7.814 6.851 1.00 96.00 104 LEU A N 1
ATOM 824 C CA . LEU A 1 104 ? 6.172 7.552 5.516 1.00 96.00 104 LEU A CA 1
ATOM 825 C C . LEU A 1 104 ? 4.982 8.453 5.154 1.00 96.00 104 LEU A C 1
ATOM 827 O O . LEU A 1 104 ? 4.837 8.814 3.995 1.00 96.00 104 LEU A O 1
ATOM 831 N N . GLU A 1 105 ? 4.170 8.839 6.138 1.00 95.31 105 GLU A N 1
ATOM 832 C CA . GLU A 1 105 ? 3.020 9.748 5.989 1.00 95.31 105 GLU A CA 1
ATOM 833 C C . GLU A 1 105 ? 3.415 11.173 5.573 1.00 95.31 105 GLU A C 1
ATOM 835 O O . GLU A 1 105 ? 2.636 11.882 4.949 1.00 95.31 105 GLU A O 1
ATOM 840 N N . ARG A 1 106 ? 4.639 11.600 5.901 1.00 96.56 106 ARG A N 1
ATOM 841 C CA . ARG A 1 106 ? 5.143 12.949 5.588 1.00 96.56 106 ARG A CA 1
ATOM 842 C C . ARG A 1 106 ? 5.663 13.096 4.161 1.00 96.56 106 ARG A C 1
ATOM 844 O O . ARG A 1 106 ? 6.062 14.194 3.786 1.00 96.56 106 ARG A O 1
ATOM 851 N N . MET A 1 107 ? 5.740 11.998 3.419 1.00 97.25 107 MET A N 1
ATOM 852 C CA . MET A 1 107 ? 6.328 11.940 2.087 1.00 97.25 107 MET A CA 1
ATOM 853 C C . MET A 1 107 ? 5.255 11.556 1.078 1.00 97.25 107 MET A C 1
ATOM 855 O O . MET A 1 107 ? 4.311 10.837 1.406 1.00 97.25 107 MET A O 1
ATOM 859 N N . ASP A 1 108 ? 5.444 11.987 -0.164 1.00 97.19 108 ASP A N 1
ATOM 860 C CA . ASP A 1 108 ? 4.670 11.448 -1.277 1.00 97.19 108 ASP A CA 1
ATOM 861 C C . ASP A 1 108 ? 4.948 9.942 -1.448 1.00 97.19 108 ASP A C 1
ATOM 863 O O . ASP A 1 108 ? 6.049 9.467 -1.145 1.00 97.19 108 ASP A O 1
ATOM 867 N N . GLY A 1 109 ? 3.976 9.180 -1.957 1.00 96.69 109 GLY A N 1
ATOM 868 C CA . GLY A 1 109 ? 4.093 7.727 -2.107 1.00 96.69 109 GLY A CA 1
ATOM 869 C C . GLY A 1 109 ? 5.307 7.321 -2.945 1.00 96.69 109 GLY A C 1
ATOM 870 O O . GLY A 1 109 ? 6.043 6.393 -2.593 1.00 96.69 109 GLY A O 1
ATOM 871 N N . HIS A 1 110 ? 5.599 8.073 -4.010 1.00 96.31 110 HIS A N 1
ATOM 872 C CA . HIS A 1 110 ? 6.787 7.838 -4.829 1.00 96.31 110 HIS A CA 1
ATOM 873 C C . HIS A 1 110 ? 8.097 8.109 -4.079 1.00 96.31 110 HIS A C 1
ATOM 875 O O . HIS A 1 110 ? 9.066 7.360 -4.245 1.00 96.31 110 HIS A O 1
ATOM 881 N N . GLU A 1 111 ? 8.155 9.169 -3.275 1.00 96.44 111 GLU A N 1
ATOM 882 C CA . GLU A 1 111 ? 9.339 9.520 -2.488 1.00 96.44 111 GLU A CA 1
ATOM 883 C C . GLU A 1 111 ? 9.572 8.510 -1.359 1.00 96.44 111 GLU A C 1
ATOM 885 O O . GLU A 1 111 ? 10.687 8.003 -1.205 1.00 96.44 111 GLU A O 1
ATOM 890 N N . ALA A 1 112 ? 8.507 8.140 -0.645 1.00 97.31 112 ALA A N 1
ATOM 891 C CA . ALA A 1 112 ? 8.521 7.141 0.415 1.00 97.31 112 ALA A CA 1
ATOM 892 C C . ALA A 1 112 ? 9.062 5.795 -0.087 1.00 97.31 112 ALA A C 1
ATOM 894 O O . ALA A 1 112 ? 9.943 5.202 0.543 1.00 97.31 112 ALA A O 1
ATOM 895 N N . ILE A 1 113 ? 8.601 5.341 -1.258 1.00 97.00 113 ILE A N 1
ATOM 896 C CA . ILE A 1 113 ? 9.097 4.118 -1.898 1.00 97.00 113 ILE A CA 1
ATOM 897 C C . ILE A 1 113 ? 10.580 4.241 -2.236 1.00 97.00 113 ILE A C 1
ATOM 899 O O . ILE A 1 113 ? 11.360 3.364 -1.872 1.00 97.00 113 ILE A O 1
ATOM 903 N N . ARG A 1 114 ? 11.014 5.324 -2.892 1.00 95.81 114 ARG A N 1
ATOM 904 C CA . ARG A 1 114 ? 12.435 5.503 -3.246 1.00 95.81 114 ARG A CA 1
ATOM 905 C C . ARG A 1 114 ? 13.326 5.510 -2.011 1.00 95.81 114 ARG A C 1
ATOM 907 O O . ARG A 1 114 ? 14.373 4.863 -2.017 1.00 95.81 114 ARG A O 1
ATOM 914 N N . MET A 1 115 ? 12.913 6.216 -0.962 1.00 96.75 115 MET A N 1
ATOM 915 C CA . MET A 1 115 ? 13.615 6.258 0.317 1.00 96.75 115 MET A CA 1
ATOM 916 C C . MET A 1 115 ? 13.707 4.856 0.930 1.00 96.75 115 MET A C 1
ATOM 918 O O . MET A 1 115 ? 14.804 4.417 1.289 1.00 96.75 115 MET A O 1
ATOM 922 N N . ALA A 1 116 ? 12.599 4.110 0.964 1.00 97.19 116 ALA A N 1
ATOM 923 C CA . ALA A 1 116 ? 12.578 2.752 1.495 1.00 97.19 116 ALA A CA 1
ATOM 924 C C . ALA A 1 116 ? 13.502 1.811 0.709 1.00 97.19 116 ALA A C 1
ATOM 926 O O . ALA A 1 116 ? 14.307 1.095 1.304 1.00 97.19 116 ALA A O 1
ATOM 927 N N . VAL A 1 117 ? 13.464 1.855 -0.625 1.00 96.88 117 VAL A N 1
ATOM 928 C CA . VAL A 1 117 ? 14.318 1.022 -1.484 1.00 96.88 117 VAL A CA 1
ATOM 929 C C . VAL A 1 117 ? 15.798 1.381 -1.309 1.00 96.88 117 VAL A C 1
ATOM 931 O O . VAL A 1 117 ? 16.620 0.477 -1.162 1.00 96.88 117 VAL A O 1
ATOM 934 N N . ARG A 1 118 ? 16.152 2.675 -1.262 1.00 96.19 118 ARG A N 1
ATOM 935 C CA . ARG A 1 118 ? 17.531 3.129 -0.989 1.00 96.19 118 ARG A CA 1
ATOM 936 C C . ARG A 1 118 ? 18.020 2.667 0.385 1.00 96.19 118 ARG A C 1
ATOM 938 O O . ARG A 1 118 ? 19.183 2.311 0.524 1.00 96.19 118 ARG A O 1
ATOM 945 N N . THR A 1 119 ? 17.132 2.620 1.374 1.00 96.88 119 THR A N 1
ATOM 946 C CA . THR A 1 119 ? 17.466 2.164 2.731 1.00 96.88 119 THR A CA 1
ATOM 947 C C . THR A 1 119 ? 17.643 0.642 2.798 1.00 96.88 119 THR A C 1
ATOM 949 O O . THR A 1 119 ? 18.610 0.158 3.380 1.00 96.88 119 THR A O 1
ATOM 952 N N . ILE A 1 120 ? 16.755 -0.134 2.165 1.00 96.75 120 ILE A N 1
ATOM 953 C CA . ILE A 1 120 ? 16.826 -1.610 2.134 1.00 96.75 120 ILE A CA 1
ATOM 954 C C . ILE A 1 120 ? 18.004 -2.101 1.273 1.00 96.75 120 ILE A C 1
ATOM 956 O O . ILE A 1 120 ? 18.626 -3.135 1.556 1.00 96.75 120 ILE A O 1
ATOM 960 N N . TYR A 1 121 ? 18.303 -1.380 0.193 1.00 96.00 121 TYR A N 1
ATOM 961 C CA . TYR A 1 121 ? 19.278 -1.774 -0.816 1.00 96.00 121 TYR A CA 1
ATOM 962 C C . TYR A 1 121 ? 20.234 -0.615 -1.173 1.00 96.00 121 TYR A C 1
ATOM 964 O O . TYR A 1 121 ? 20.239 -0.139 -2.310 1.00 96.00 121 TYR A O 1
ATOM 972 N N . PRO A 1 122 ? 21.093 -0.183 -0.227 1.00 93.31 122 PRO A N 1
ATOM 973 C CA . PRO A 1 122 ? 21.933 1.012 -0.379 1.00 93.31 122 PRO A CA 1
ATOM 974 C C . PRO A 1 122 ? 23.015 0.878 -1.454 1.00 93.31 122 PRO A C 1
ATOM 976 O O . PRO A 1 122 ? 23.490 1.874 -1.986 1.00 93.31 122 PRO A O 1
ATOM 979 N N . GLN A 1 123 ? 23.402 -0.351 -1.803 1.00 91.75 123 GLN A N 1
ATOM 980 C CA . GLN A 1 123 ? 24.396 -0.608 -2.851 1.00 91.75 123 GLN A CA 1
ATOM 981 C C . GLN A 1 123 ? 23.809 -0.543 -4.269 1.00 91.75 123 GLN A C 1
ATOM 983 O O . GLN A 1 123 ? 24.551 -0.593 -5.249 1.00 91.75 123 GLN A O 1
ATOM 988 N N . GLY A 1 124 ? 22.483 -0.471 -4.410 1.00 85.94 124 GLY A N 1
ATOM 989 C CA . GLY A 1 124 ? 21.848 -0.399 -5.718 1.00 85.94 124 GLY A CA 1
ATOM 990 C C . GLY A 1 124 ? 21.854 1.011 -6.268 1.00 85.94 124 GLY A C 1
ATOM 991 O O . GLY A 1 124 ? 21.228 1.902 -5.699 1.00 85.94 124 GLY A O 1
ATOM 992 N N . ASN A 1 125 ? 22.466 1.188 -7.436 1.00 88.00 125 ASN A N 1
ATOM 993 C CA . ASN A 1 125 ? 22.202 2.364 -8.249 1.00 88.00 125 ASN A CA 1
ATOM 994 C C . ASN A 1 125 ? 20.785 2.244 -8.828 1.00 88.00 125 ASN A C 1
ATOM 996 O O . ASN A 1 125 ? 20.567 1.522 -9.800 1.00 88.00 125 ASN A O 1
ATOM 1000 N N . ILE A 1 126 ? 19.814 2.875 -8.171 1.00 88.56 126 ILE A N 1
ATOM 1001 C CA . ILE A 1 126 ? 18.416 2.907 -8.604 1.00 88.56 126 ILE A CA 1
ATOM 1002 C C . ILE A 1 126 ? 18.243 4.168 -9.451 1.00 88.56 126 ILE A C 1
ATOM 1004 O O . ILE A 1 126 ? 18.328 5.266 -8.896 1.00 88.56 126 ILE A O 1
ATOM 1008 N N . PRO A 1 127 ? 18.003 4.043 -10.768 1.00 88.94 127 PRO A N 1
ATOM 1009 C CA . PRO A 1 127 ? 17.759 5.202 -11.614 1.00 88.94 127 PRO A CA 1
ATOM 1010 C C . PRO A 1 127 ? 16.538 5.987 -11.133 1.00 88.94 127 PRO A C 1
ATOM 1012 O O . PRO A 1 127 ? 15.532 5.394 -10.747 1.00 88.94 127 PRO A O 1
ATOM 1015 N N . ASP A 1 128 ? 16.563 7.315 -11.243 1.00 87.50 128 ASP A N 1
ATOM 1016 C CA . ASP A 1 128 ? 15.398 8.133 -10.877 1.00 87.50 128 ASP A CA 1
ATOM 1017 C C . ASP A 1 128 ? 14.194 7.920 -11.814 1.00 87.50 128 ASP A C 1
ATOM 1019 O O . ASP A 1 128 ? 13.055 8.227 -11.456 1.00 87.50 128 ASP A O 1
ATOM 1023 N N . SER A 1 129 ? 14.426 7.355 -12.999 1.00 87.69 129 SER A N 1
ATOM 1024 C CA . SER A 1 129 ? 13.381 6.928 -13.930 1.00 87.69 129 SER A CA 1
ATOM 1025 C C . SER A 1 129 ? 12.785 5.556 -13.599 1.00 87.69 129 SER A C 1
ATOM 1027 O O . SER A 1 129 ? 11.833 5.139 -14.261 1.00 87.69 129 SER A O 1
ATOM 1029 N N . GLN A 1 130 ? 13.324 4.844 -12.602 1.00 92.38 130 GLN A N 1
ATOM 1030 C CA . GLN A 1 130 ? 12.846 3.519 -12.238 1.00 92.38 130 GLN A CA 1
ATOM 1031 C C . GLN A 1 130 ? 11.432 3.607 -11.666 1.00 92.38 130 GLN A C 1
ATOM 1033 O O . GLN A 1 130 ? 11.185 4.275 -10.661 1.00 92.38 130 GLN A O 1
ATOM 1038 N N . ARG A 1 131 ? 10.504 2.899 -12.309 1.00 93.00 131 ARG A N 1
ATOM 1039 C CA . ARG A 1 131 ? 9.135 2.746 -11.823 1.00 93.00 131 ARG A CA 1
ATOM 1040 C C . ARG A 1 131 ? 9.044 1.534 -10.909 1.00 93.00 131 ARG A C 1
ATOM 1042 O O . ARG A 1 131 ? 9.691 0.511 -11.153 1.00 93.00 131 ARG A O 1
ATOM 1049 N N . PHE A 1 132 ? 8.250 1.681 -9.858 1.00 95.06 132 PHE A N 1
ATOM 1050 C CA . PHE A 1 132 ? 7.982 0.640 -8.881 1.00 95.06 132 PHE A CA 1
ATOM 1051 C C . PHE A 1 132 ? 6.497 0.314 -8.897 1.00 95.06 132 PHE A C 1
ATOM 1053 O O . PHE A 1 132 ? 5.667 1.218 -8.952 1.00 95.06 132 PHE A O 1
ATOM 1060 N N . ILE A 1 133 ? 6.192 -0.975 -8.824 1.00 96.12 133 ILE A N 1
ATOM 1061 C CA . ILE A 1 133 ? 4.857 -1.479 -8.531 1.00 96.12 133 ILE A CA 1
ATOM 1062 C C . ILE A 1 133 ? 4.808 -1.708 -7.025 1.00 96.12 133 ILE A C 1
ATOM 1064 O O . ILE A 1 133 ? 5.655 -2.421 -6.474 1.00 96.12 133 ILE A O 1
ATOM 1068 N N . ALA A 1 134 ? 3.840 -1.072 -6.376 1.00 97.81 134 ALA A N 1
ATOM 1069 C CA . ALA A 1 134 ? 3.576 -1.227 -4.959 1.00 97.81 134 ALA A CA 1
ATOM 1070 C C . ALA A 1 134 ? 2.379 -2.154 -4.767 1.00 97.81 134 ALA A C 1
ATOM 1072 O O . ALA A 1 134 ? 1.280 -1.902 -5.254 1.00 97.81 134 ALA A O 1
ATOM 1073 N N . GLU A 1 135 ? 2.613 -3.235 -4.045 1.00 98.25 135 GLU A N 1
ATOM 1074 C CA . GLU A 1 135 ? 1.609 -4.205 -3.643 1.00 98.25 135 GLU A CA 1
ATOM 1075 C C . GLU A 1 135 ? 1.566 -4.225 -2.112 1.00 98.25 135 GLU A C 1
ATOM 1077 O O . GLU A 1 135 ? 2.609 -4.116 -1.479 1.00 98.25 135 GLU A O 1
ATOM 1082 N N . ALA A 1 136 ? 0.408 -4.358 -1.474 1.00 97.94 136 ALA A N 1
ATOM 1083 C CA . ALA A 1 136 ? 0.328 -4.390 -0.015 1.00 97.94 136 ALA A CA 1
ATOM 1084 C C . ALA A 1 136 ? -0.635 -5.451 0.504 1.00 97.94 136 ALA A C 1
ATOM 1086 O O . ALA A 1 136 ? -1.667 -5.727 -0.103 1.00 97.94 136 ALA A O 1
ATOM 1087 N N . SER A 1 137 ? -0.312 -5.998 1.676 1.00 97.25 137 SER A N 1
ATOM 1088 C CA . SER A 1 137 ? -1.293 -6.654 2.542 1.00 97.25 137 SER A CA 1
ATOM 1089 C C . SER A 1 137 ? -1.872 -5.607 3.489 1.00 97.25 137 SER A C 1
ATOM 1091 O O . SER A 1 137 ? -1.100 -4.928 4.183 1.00 97.25 137 SER A O 1
ATOM 1093 N N . LEU A 1 138 ? -3.193 -5.493 3.548 1.00 95.88 138 LEU A N 1
ATOM 1094 C CA . LEU A 1 138 ? -3.882 -4.544 4.420 1.00 95.88 138 LEU A CA 1
ATOM 1095 C C . LEU A 1 138 ? -4.289 -5.200 5.743 1.00 95.88 138 LEU A C 1
ATOM 1097 O O . LEU A 1 138 ? -4.303 -6.424 5.868 1.00 95.88 138 LEU A O 1
ATOM 1101 N N . PHE A 1 139 ? -4.604 -4.39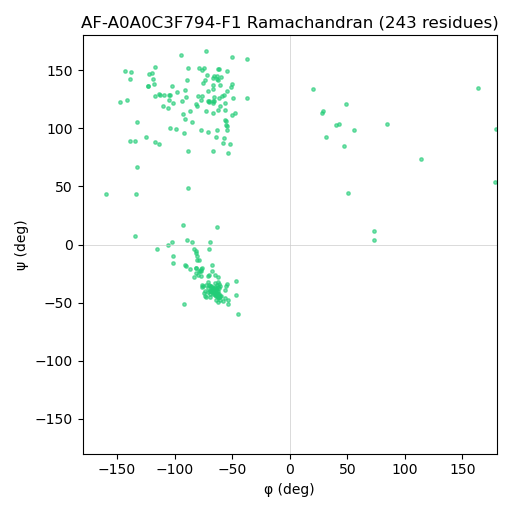2 6.747 1.00 92.50 139 PHE A N 1
ATOM 1102 C CA . PHE A 1 139 ? -5.333 -4.855 7.918 1.00 92.50 139 PHE A CA 1
ATOM 1103 C C . PHE A 1 139 ? -6.811 -5.041 7.568 1.00 92.50 139 PHE A C 1
ATOM 1105 O O . PHE A 1 139 ? -7.402 -4.224 6.866 1.00 92.50 139 PHE A O 1
ATOM 1112 N N . THR A 1 140 ? -7.408 -6.113 8.075 1.00 88.44 140 THR A N 1
ATOM 1113 C CA . THR A 1 140 ? -8.856 -6.302 8.104 1.00 88.44 140 THR A CA 1
ATOM 1114 C C . THR A 1 140 ? -9.478 -5.383 9.155 1.00 88.44 140 THR A C 1
ATOM 1116 O O . THR A 1 140 ? -8.779 -4.880 10.035 1.00 88.44 140 THR A O 1
ATOM 1119 N N . GLU A 1 141 ? -10.801 -5.230 9.125 1.00 82.62 141 GLU A N 1
ATOM 1120 C CA . GLU A 1 141 ? -11.561 -4.469 10.133 1.00 82.62 141 GLU A CA 1
ATOM 1121 C C . GLU A 1 141 ? -11.289 -4.973 11.563 1.00 82.62 141 GLU A C 1
ATOM 1123 O O . GLU A 1 141 ? -11.111 -4.184 12.486 1.00 82.62 141 GLU A O 1
ATOM 1128 N N . ASP A 1 142 ? -11.099 -6.287 11.726 1.00 81.62 142 ASP A N 1
ATOM 1129 C CA . ASP A 1 142 ? -10.703 -6.910 13.000 1.00 81.62 142 ASP A CA 1
ATOM 1130 C C . ASP A 1 142 ? -9.253 -6.600 13.449 1.00 81.62 142 ASP A C 1
ATOM 1132 O O . ASP A 1 142 ? -8.766 -7.161 14.436 1.00 81.62 142 ASP A O 1
ATOM 1136 N N . GLY A 1 143 ? -8.505 -5.788 12.696 1.00 83.62 143 GLY A N 1
ATOM 1137 C CA . GLY A 1 143 ? -7.103 -5.451 12.959 1.00 83.62 143 GLY A CA 1
ATOM 1138 C C . GLY A 1 143 ? -6.108 -6.582 12.674 1.00 83.62 143 GLY A C 1
ATOM 1139 O O . GLY A 1 143 ? -4.943 -6.499 13.069 1.00 83.62 143 GLY A O 1
ATOM 1140 N N . ARG A 1 144 ? -6.535 -7.656 12.002 1.00 87.94 144 ARG A N 1
ATOM 1141 C CA . ARG A 1 144 ? -5.664 -8.767 11.589 1.00 87.94 144 ARG A CA 1
ATOM 1142 C C . ARG A 1 144 ? -5.056 -8.473 10.224 1.00 87.94 144 ARG A C 1
ATOM 1144 O O . ARG A 1 144 ? -5.652 -7.778 9.418 1.00 87.94 144 ARG A O 1
ATOM 1151 N N . ALA A 1 145 ? -3.873 -9.005 9.941 1.00 90.00 145 ALA A N 1
ATOM 1152 C CA . ALA A 1 145 ? -3.299 -8.888 8.605 1.00 90.00 145 ALA A CA 1
ATOM 1153 C C . ALA A 1 145 ? -4.100 -9.745 7.609 1.00 90.00 145 ALA A C 1
ATOM 1155 O O . ALA A 1 145 ? -4.207 -10.962 7.793 1.00 90.00 145 ALA A O 1
ATOM 1156 N N . ASP A 1 146 ? -4.633 -9.123 6.558 1.00 93.69 146 ASP A N 1
ATOM 1157 C CA . ASP A 1 146 ? -5.188 -9.843 5.418 1.00 93.69 146 ASP A CA 1
ATOM 1158 C C . ASP A 1 146 ? -4.054 -10.580 4.687 1.00 93.69 146 ASP A C 1
ATOM 1160 O O . ASP A 1 146 ? -2.917 -10.113 4.593 1.00 93.69 146 ASP A O 1
ATOM 1164 N N . ARG A 1 147 ? -4.359 -11.775 4.185 1.00 93.56 147 ARG A N 1
ATOM 1165 C CA . ARG A 1 147 ? -3.437 -12.583 3.378 1.00 93.56 147 ARG A CA 1
ATOM 1166 C C . ARG A 1 147 ? -3.417 -12.137 1.922 1.00 93.56 147 ARG A C 1
ATOM 1168 O O . ARG A 1 147 ? -2.495 -12.494 1.192 1.00 93.56 147 ARG A O 1
ATOM 1175 N N . ARG A 1 148 ? -4.454 -11.426 1.481 1.00 96.56 148 ARG A N 1
ATOM 1176 C CA . ARG A 1 148 ? -4.552 -10.928 0.112 1.00 96.56 148 ARG A CA 1
ATOM 1177 C C . ARG A 1 148 ? -3.591 -9.768 -0.083 1.00 96.56 148 ARG A C 1
ATOM 1179 O O . ARG A 1 148 ? -3.412 -8.928 0.795 1.00 96.56 148 ARG A O 1
ATOM 1186 N N . VAL A 1 149 ? -2.983 -9.746 -1.260 1.00 97.19 149 VAL A N 1
ATOM 1187 C CA . VAL A 1 149 ? -2.097 -8.673 -1.689 1.00 97.19 149 VAL A CA 1
ATOM 1188 C C . VAL A 1 149 ? -2.820 -7.889 -2.774 1.00 97.19 149 VAL A C 1
ATOM 1190 O O . VAL A 1 149 ? -3.345 -8.481 -3.717 1.00 97.19 149 VAL A O 1
ATOM 1193 N N . VAL A 1 150 ? -2.877 -6.570 -2.618 1.00 97.69 150 VAL A N 1
ATOM 1194 C CA . VAL A 1 150 ? -3.560 -5.657 -3.539 1.00 97.69 150 VAL A CA 1
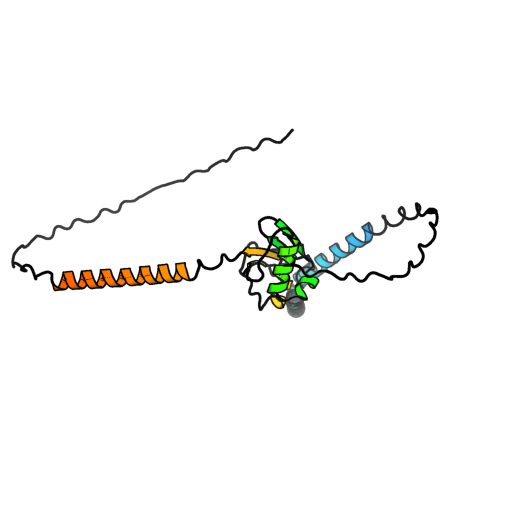ATOM 1195 C C . VAL A 1 150 ? -2.586 -4.614 -4.070 1.00 97.69 150 VAL A C 1
ATOM 1197 O O . VAL A 1 150 ? -1.660 -4.217 -3.365 1.00 97.69 150 VAL A O 1
ATOM 1200 N N . GLY A 1 151 ? -2.779 -4.180 -5.315 1.00 97.50 151 GLY A N 1
ATOM 1201 C CA . GLY A 1 151 ? -2.032 -3.051 -5.870 1.00 97.50 151 GLY A CA 1
ATOM 1202 C C . GLY A 1 151 ? -2.410 -1.757 -5.152 1.00 97.50 151 GLY A C 1
ATOM 1203 O O . GLY A 1 151 ? -3.586 -1.535 -4.868 1.00 97.50 151 GLY A O 1
ATOM 1204 N N . ILE A 1 152 ? -1.415 -0.930 -4.847 1.00 97.62 152 ILE A N 1
ATOM 1205 C CA . ILE A 1 152 ? -1.600 0.353 -4.168 1.00 97.62 152 ILE A CA 1
ATOM 1206 C C . ILE A 1 152 ? -1.478 1.485 -5.179 1.00 97.62 152 ILE A C 1
ATOM 1208 O O . ILE A 1 152 ? -0.486 1.570 -5.905 1.00 97.62 152 ILE A O 1
ATOM 1212 N N . ASP A 1 153 ? -2.480 2.360 -5.182 1.00 97.06 153 ASP A N 1
ATOM 1213 C CA . ASP A 1 153 ? -2.396 3.648 -5.856 1.00 97.06 153 ASP A CA 1
ATOM 1214 C C . ASP A 1 153 ? -1.558 4.611 -5.007 1.00 97.06 153 ASP A C 1
ATOM 1216 O O . ASP A 1 153 ? -1.823 4.809 -3.817 1.00 97.06 153 ASP A O 1
ATOM 1220 N N . LEU A 1 154 ? -0.513 5.172 -5.611 1.00 96.44 154 LEU A N 1
ATOM 1221 C CA . LEU A 1 154 ? 0.419 6.061 -4.922 1.00 96.44 154 LEU A CA 1
ATOM 1222 C C . LEU A 1 154 ? -0.168 7.457 -4.721 1.00 96.44 154 LEU A C 1
ATOM 1224 O O . LEU A 1 154 ? 0.241 8.133 -3.781 1.00 96.44 154 LEU A O 1
ATOM 1228 N N . ASP A 1 155 ? -1.176 7.840 -5.506 1.00 96.44 155 ASP A N 1
ATOM 1229 C CA . ASP A 1 155 ? -1.899 9.097 -5.303 1.00 96.44 155 ASP A CA 1
ATOM 1230 C C . ASP A 1 155 ? -2.777 9.036 -4.034 1.00 96.44 155 ASP A C 1
ATOM 1232 O O . ASP A 1 155 ? -2.988 10.044 -3.361 1.00 96.44 155 ASP A O 1
ATOM 1236 N N . SER A 1 156 ? -3.214 7.835 -3.636 1.00 97.12 156 SER A N 1
ATOM 1237 C CA . SER A 1 156 ? -3.959 7.574 -2.392 1.00 97.12 156 SER A CA 1
ATOM 1238 C C . SER A 1 156 ? -3.057 7.176 -1.216 1.00 97.12 156 SER A C 1
ATOM 1240 O O . SER A 1 156 ? -3.533 6.619 -0.224 1.00 97.12 156 SER A O 1
ATOM 1242 N N . TRP A 1 157 ? -1.746 7.436 -1.298 1.00 96.38 157 TRP A N 1
ATOM 1243 C CA . TRP A 1 157 ? -0.759 6.956 -0.326 1.00 96.38 157 TRP A CA 1
ATOM 1244 C C . TRP A 1 157 ? -1.104 7.308 1.121 1.00 96.38 157 TRP A C 1
ATOM 1246 O O . TRP A 1 157 ? -1.127 6.418 1.967 1.00 96.38 157 TRP A O 1
ATOM 1256 N N . VAL A 1 158 ? -1.402 8.579 1.404 1.00 95.00 158 VAL A N 1
ATOM 1257 C CA . VAL A 1 158 ? -1.672 9.075 2.766 1.00 95.00 158 VAL A CA 1
ATOM 1258 C C . VAL A 1 158 ? -2.933 8.439 3.358 1.00 95.00 158 VAL A C 1
ATOM 1260 O O . VAL A 1 158 ? -2.950 8.091 4.537 1.00 95.00 158 VAL A O 1
ATOM 1263 N N . GLU A 1 159 ? -3.963 8.236 2.538 1.00 93.88 159 GLU A N 1
ATOM 1264 C CA . GLU A 1 159 ? -5.242 7.652 2.955 1.00 93.88 159 GLU A CA 1
ATOM 1265 C C . GLU A 1 159 ? -5.134 6.146 3.197 1.00 93.88 159 GLU A C 1
ATOM 1267 O O . GLU A 1 159 ? -5.692 5.617 4.159 1.00 93.88 159 GLU A O 1
ATOM 1272 N N . LEU A 1 160 ? -4.387 5.446 2.340 1.00 95.25 160 LEU A N 1
ATOM 1273 C CA . LEU A 1 160 ? -4.187 4.004 2.444 1.00 95.25 160 LEU A CA 1
ATOM 1274 C C . LEU A 1 160 ? -3.191 3.646 3.534 1.00 95.25 160 LEU A C 1
ATOM 1276 O O . LEU A 1 160 ? -3.289 2.554 4.099 1.00 95.25 160 LEU A O 1
ATOM 1280 N N . LEU A 1 161 ? -2.256 4.557 3.835 1.00 94.56 161 LEU A N 1
ATOM 1281 C CA . LEU A 1 161 ? -1.140 4.317 4.729 1.00 94.56 161 LEU A CA 1
ATOM 1282 C C . LEU A 1 161 ? -1.598 3.604 5.985 1.00 94.56 161 LEU A C 1
ATOM 1284 O O . LEU A 1 161 ? -1.140 2.476 6.139 1.00 94.56 161 LEU A O 1
ATOM 1288 N N . PRO A 1 162 ? -2.517 4.149 6.815 1.00 92.75 162 PRO A N 1
ATOM 1289 C CA . PRO A 1 162 ? -2.953 3.546 8.072 1.00 92.75 162 PRO A CA 1
ATOM 1290 C C . PRO A 1 162 ? -3.269 2.052 7.931 1.00 92.75 162 PRO A C 1
ATOM 1292 O O . PRO A 1 162 ? -2.812 1.250 8.742 1.00 92.75 162 PRO A O 1
ATOM 1295 N N . TYR A 1 163 ? -3.957 1.657 6.867 1.00 93.94 163 TYR A N 1
ATOM 1296 C CA . TYR A 1 163 ? -4.433 0.292 6.666 1.00 93.94 163 TYR A CA 1
ATOM 1297 C C . TYR A 1 163 ? -3.352 -0.673 6.169 1.00 93.94 163 TYR A C 1
ATOM 1299 O O . TYR A 1 163 ? -3.543 -1.883 6.237 1.00 93.94 163 TYR A O 1
ATOM 1307 N N . ILE A 1 164 ? -2.198 -0.189 5.705 1.00 96.00 164 ILE A N 1
ATOM 1308 C CA . ILE A 1 164 ? -1.105 -1.043 5.225 1.00 96.00 164 ILE A CA 1
ATOM 1309 C C . ILE A 1 164 ? -0.439 -1.771 6.399 1.00 96.00 164 ILE A C 1
ATOM 1311 O O . ILE A 1 164 ? 0.084 -1.143 7.321 1.00 96.00 164 ILE A O 1
ATOM 1315 N N . ASN A 1 165 ? -0.398 -3.103 6.329 1.00 95.62 165 ASN A N 1
ATOM 1316 C CA . ASN A 1 165 ? 0.362 -3.957 7.246 1.00 95.62 165 ASN A CA 1
ATOM 1317 C C . ASN A 1 165 ? 1.775 -4.250 6.711 1.00 95.62 165 ASN A C 1
ATOM 1319 O O . ASN A 1 165 ? 2.776 -4.083 7.408 1.00 95.62 165 ASN A O 1
ATOM 1323 N N . SER A 1 166 ? 1.865 -4.700 5.460 1.00 97.38 166 SER A N 1
ATOM 1324 C CA . SER A 1 166 ? 3.133 -4.971 4.773 1.00 97.38 166 SER A CA 1
ATOM 1325 C C . SER A 1 166 ? 3.059 -4.480 3.335 1.00 97.38 166 SER A C 1
ATOM 1327 O O . SER A 1 166 ? 2.012 -4.599 2.703 1.00 97.38 166 SER A O 1
ATOM 1329 N N . LEU A 1 167 ? 4.168 -3.940 2.838 1.00 98.00 167 LEU A N 1
ATOM 1330 C CA . LEU A 1 167 ? 4.319 -3.399 1.493 1.00 98.00 167 LEU A CA 1
ATOM 1331 C C . LEU A 1 167 ? 5.376 -4.212 0.741 1.00 98.00 167 LEU A C 1
ATOM 1333 O O . LEU A 1 167 ? 6.495 -4.383 1.215 1.00 98.00 167 LEU A O 1
ATOM 1337 N N . PHE A 1 168 ? 5.030 -4.685 -0.441 1.00 98.19 168 PHE A N 1
ATOM 1338 C CA . PHE A 1 168 ? 5.864 -5.456 -1.344 1.00 98.19 168 PHE A CA 1
ATOM 1339 C C . PHE A 1 168 ? 6.193 -4.583 -2.548 1.00 98.19 168 PHE A C 1
ATOM 1341 O O . PHE A 1 168 ? 5.310 -4.131 -3.277 1.00 98.19 168 PHE A O 1
ATOM 1348 N N . LEU A 1 169 ? 7.480 -4.326 -2.747 1.00 97.62 169 LEU A N 1
ATOM 1349 C CA . LEU A 1 169 ? 7.960 -3.465 -3.814 1.00 97.62 169 LEU A CA 1
ATOM 1350 C C . LEU A 1 169 ? 8.564 -4.310 -4.926 1.00 97.62 169 LEU A C 1
ATOM 1352 O O . LEU A 1 169 ? 9.499 -5.089 -4.714 1.00 97.62 169 LEU A O 1
ATOM 1356 N N . ARG A 1 170 ? 8.051 -4.114 -6.138 1.00 96.25 170 ARG A N 1
ATOM 1357 C CA . ARG A 1 170 ? 8.568 -4.740 -7.353 1.00 96.25 170 ARG A CA 1
ATOM 1358 C C . ARG A 1 170 ? 9.017 -3.673 -8.329 1.00 96.25 170 ARG A C 1
ATOM 1360 O O . ARG A 1 170 ? 8.477 -2.573 -8.378 1.00 96.25 170 ARG A O 1
ATOM 1367 N N . VAL A 1 171 ? 10.047 -3.999 -9.092 1.00 94.25 171 VAL A N 1
ATOM 1368 C CA . VAL A 1 171 ? 10.513 -3.135 -10.169 1.00 94.25 171 VAL A CA 1
ATOM 1369 C C . VAL A 1 171 ? 9.589 -3.374 -11.352 1.00 94.25 171 VAL A C 1
ATOM 1371 O O . VAL A 1 171 ? 9.524 -4.508 -11.826 1.00 94.25 171 VAL A O 1
ATOM 1374 N N . ASP A 1 172 ? 8.886 -2.337 -11.809 1.00 91.19 172 ASP A N 1
ATOM 1375 C CA . ASP A 1 172 ? 8.198 -2.428 -13.092 1.00 91.19 172 ASP A CA 1
ATOM 1376 C C . ASP A 1 172 ? 9.295 -2.519 -14.148 1.00 91.19 172 ASP A C 1
ATOM 1378 O O . ASP A 1 172 ? 10.122 -1.603 -14.285 1.00 91.19 172 ASP A O 1
ATOM 1382 N N . ALA A 1 173 ? 9.392 -3.667 -14.818 1.00 77.56 173 ALA A N 1
ATOM 1383 C CA . ALA A 1 173 ? 10.302 -3.768 -15.940 1.00 77.56 173 ALA A CA 1
ATOM 1384 C C . ALA A 1 173 ? 9.850 -2.693 -16.934 1.00 77.56 173 ALA A C 1
ATOM 1386 O O . ALA A 1 173 ? 8.656 -2.632 -17.237 1.00 77.56 173 ALA A O 1
ATOM 1387 N N . PRO A 1 174 ? 10.751 -1.813 -17.415 1.00 66.00 174 PRO A N 1
ATOM 1388 C CA . PRO A 1 174 ? 10.352 -0.857 -18.430 1.00 66.00 174 PRO A CA 1
ATOM 1389 C C . PRO A 1 174 ? 9.672 -1.653 -19.544 1.00 66.00 174 PRO A C 1
ATOM 1391 O O . PRO A 1 174 ? 10.187 -2.725 -19.890 1.00 66.00 174 PRO A O 1
ATOM 1394 N N . PRO A 1 175 ? 8.524 -1.184 -20.073 1.00 58.84 175 PRO A N 1
ATOM 1395 C CA . PRO A 1 175 ? 7.922 -1.842 -21.217 1.00 58.84 175 PRO A CA 1
ATOM 1396 C C . PRO A 1 175 ? 9.047 -2.022 -22.226 1.00 58.84 175 PRO A C 1
ATOM 1398 O O . PRO A 1 175 ? 9.785 -1.060 -22.482 1.00 58.84 175 PRO A O 1
ATOM 1401 N N . THR A 1 176 ? 9.235 -3.264 -22.683 1.00 59.06 176 THR A N 1
ATOM 1402 C CA . THR A 1 176 ? 10.213 -3.620 -23.713 1.00 59.06 176 THR A CA 1
ATOM 1403 C C . THR A 1 176 ? 10.241 -2.481 -24.716 1.00 59.06 176 THR A C 1
ATOM 1405 O O . THR A 1 176 ? 9.173 -1.993 -25.097 1.00 59.06 176 THR A O 1
ATOM 1408 N N . SER A 1 177 ? 11.444 -1.962 -24.963 1.00 58.88 177 SER A N 1
ATOM 1409 C CA . SER A 1 177 ? 11.738 -0.647 -25.538 1.00 58.88 177 SER A CA 1
ATOM 1410 C C . SER A 1 177 ? 10.751 -0.196 -26.632 1.00 58.88 177 SER A C 1
ATOM 1412 O O . SER A 1 177 ? 10.138 -1.029 -27.286 1.00 58.88 177 SER A O 1
ATOM 1414 N N . PRO A 1 178 ? 10.630 1.104 -26.958 1.00 60.97 178 PRO A N 1
ATOM 1415 C CA . PRO A 1 178 ? 9.816 1.547 -28.098 1.00 60.97 178 PRO A CA 1
ATOM 1416 C C . PRO A 1 178 ? 10.053 0.732 -29.384 1.00 60.97 178 PRO A C 1
ATOM 1418 O O . PRO A 1 178 ? 9.103 0.464 -30.106 1.00 60.97 178 PRO A O 1
ATOM 1421 N N . ARG A 1 179 ? 11.280 0.225 -29.597 1.00 60.56 179 ARG A N 1
ATOM 1422 C CA . ARG A 1 179 ? 11.614 -0.707 -30.687 1.00 60.56 179 ARG A CA 1
ATOM 1423 C C . ARG A 1 179 ? 10.885 -2.050 -30.629 1.00 60.56 179 ARG A C 1
ATOM 1425 O O . ARG A 1 179 ? 10.635 -2.635 -31.674 1.00 60.56 179 ARG A O 1
ATOM 1432 N N . ASP A 1 180 ? 10.579 -2.562 -29.447 1.00 58.94 180 ASP A N 1
ATOM 1433 C CA . ASP A 1 180 ? 9.782 -3.777 -29.285 1.00 58.94 180 ASP A CA 1
ATOM 1434 C C . ASP A 1 180 ? 8.294 -3.495 -29.523 1.00 58.94 180 ASP A C 1
ATOM 1436 O O . ASP A 1 180 ? 7.634 -4.297 -30.173 1.00 58.94 180 ASP A O 1
ATOM 1440 N N . ARG A 1 181 ? 7.790 -2.308 -29.144 1.00 60.88 181 ARG A N 1
ATOM 1441 C CA . ARG A 1 181 ? 6.452 -1.864 -29.585 1.00 60.88 181 ARG A CA 1
ATOM 1442 C C . ARG A 1 181 ? 6.375 -1.695 -31.101 1.00 60.88 181 ARG A C 1
ATOM 1444 O O . ARG A 1 181 ? 5.363 -2.054 -31.693 1.00 60.88 181 ARG A O 1
ATOM 1451 N N . ASP A 1 182 ? 7.426 -1.165 -31.722 1.00 65.56 182 ASP A N 1
ATOM 1452 C CA . ASP A 1 182 ? 7.510 -1.047 -33.178 1.00 65.56 182 ASP A CA 1
ATOM 1453 C C . ASP A 1 182 ? 7.576 -2.434 -33.834 1.00 65.56 182 ASP A C 1
ATOM 1455 O O . ASP A 1 182 ? 6.862 -2.675 -34.801 1.00 65.56 182 ASP A O 1
ATOM 1459 N N . ARG A 1 183 ? 8.316 -3.391 -33.252 1.00 65.19 183 ARG A N 1
ATOM 1460 C CA . ARG A 1 183 ? 8.306 -4.794 -33.702 1.00 65.19 183 ARG A CA 1
ATOM 1461 C C . ARG A 1 183 ? 6.932 -5.440 -33.611 1.00 65.19 183 ARG A C 1
ATOM 1463 O O . ARG A 1 183 ? 6.556 -6.138 -34.546 1.00 65.19 183 ARG A O 1
ATOM 1470 N N . ASP A 1 184 ? 6.205 -5.250 -32.514 1.00 65.19 184 ASP A N 1
ATOM 1471 C CA . ASP A 1 184 ? 4.860 -5.814 -32.366 1.00 65.19 184 ASP A CA 1
ATOM 1472 C C . ASP A 1 184 ? 3.893 -5.183 -33.376 1.00 65.19 184 ASP A C 1
ATOM 1474 O O . ASP A 1 184 ? 3.108 -5.884 -34.017 1.00 65.19 184 ASP A O 1
ATOM 1478 N N . ARG A 1 185 ? 4.031 -3.873 -33.613 1.00 70.56 185 ARG A N 1
ATOM 1479 C CA . ARG A 1 185 ? 3.263 -3.144 -34.627 1.00 70.56 185 ARG A CA 1
ATOM 1480 C C . ARG A 1 185 ? 3.571 -3.616 -36.050 1.00 70.56 185 ARG A C 1
ATOM 1482 O O . ARG A 1 185 ? 2.650 -3.733 -36.858 1.00 70.56 185 ARG A O 1
ATOM 1489 N N . ASP A 1 186 ? 4.833 -3.908 -36.351 1.00 72.44 186 ASP A N 1
ATOM 1490 C CA . ASP A 1 186 ? 5.251 -4.474 -37.636 1.00 72.44 186 ASP A CA 1
ATOM 1491 C C . ASP A 1 186 ? 4.724 -5.906 -37.809 1.00 72.44 186 ASP A C 1
ATOM 1493 O O . ASP A 1 186 ? 4.213 -6.255 -38.873 1.00 72.44 186 ASP A O 1
ATOM 1497 N N . ARG A 1 187 ? 4.727 -6.710 -36.739 1.00 71.88 187 ARG A N 1
ATOM 1498 C CA . ARG A 1 187 ? 4.180 -8.076 -36.738 1.00 71.88 187 ARG A CA 1
ATOM 1499 C C . ARG A 1 187 ? 2.689 -8.111 -37.057 1.00 71.88 187 ARG A C 1
ATOM 1501 O O . ARG A 1 187 ? 2.244 -8.954 -37.835 1.00 71.88 187 ARG A O 1
ATOM 1508 N N . ASP A 1 188 ? 1.920 -7.194 -36.475 1.00 70.44 188 ASP A N 1
ATOM 1509 C CA . ASP A 1 188 ? 0.496 -7.063 -36.778 1.00 70.44 188 ASP A CA 1
ATOM 1510 C C . ASP A 1 188 ? 0.278 -6.606 -38.223 1.00 70.44 188 ASP A C 1
ATOM 1512 O O . ASP A 1 188 ? -0.617 -7.111 -38.905 1.00 70.44 188 ASP A O 1
ATOM 1516 N N . ARG A 1 189 ? 1.126 -5.700 -38.727 1.00 75.38 189 ARG A N 1
ATOM 1517 C CA . ARG A 1 189 ? 1.062 -5.207 -40.109 1.00 75.38 189 ARG A CA 1
ATOM 1518 C C . ARG A 1 189 ? 1.282 -6.318 -41.134 1.00 75.38 189 ARG A C 1
ATOM 1520 O O . ARG A 1 189 ? 0.539 -6.383 -42.116 1.00 75.38 189 ARG A O 1
ATOM 1527 N N . ASP A 1 190 ? 2.242 -7.203 -40.890 1.00 73.25 190 ASP A N 1
ATOM 1528 C CA . ASP A 1 190 ? 2.505 -8.353 -41.758 1.00 73.25 190 ASP A CA 1
ATOM 1529 C C . ASP A 1 190 ? 1.334 -9.345 -41.744 1.00 73.25 190 ASP A C 1
ATOM 1531 O O . ASP A 1 190 ? 0.910 -9.834 -42.794 1.00 73.25 190 ASP A O 1
ATOM 1535 N N . ARG A 1 191 ? 0.703 -9.539 -40.579 1.00 75.38 191 ARG A N 1
ATOM 1536 C CA . ARG A 1 191 ? -0.458 -10.427 -40.421 1.00 75.38 191 ARG A CA 1
ATOM 1537 C C . ARG A 1 191 ? -1.673 -9.997 -41.247 1.00 75.38 191 ARG A C 1
ATOM 1539 O O . ARG A 1 191 ? -2.400 -10.849 -41.758 1.00 75.38 191 ARG A O 1
ATOM 1546 N N . TYR A 1 192 ? -1.913 -8.691 -41.387 1.00 66.62 192 TYR A N 1
ATOM 1547 C CA . TYR A 1 192 ? -2.972 -8.181 -42.268 1.00 66.62 192 TYR A CA 1
ATOM 1548 C C . TYR A 1 192 ? -2.622 -8.364 -43.748 1.00 66.62 192 TYR A C 1
ATOM 1550 O O . TYR A 1 192 ? -3.492 -8.715 -44.544 1.00 66.62 192 TYR A O 1
ATOM 1558 N N . ARG A 1 193 ? -1.345 -8.190 -44.107 1.00 73.94 193 ARG A N 1
ATOM 1559 C CA . ARG A 1 193 ? -0.874 -8.291 -45.492 1.00 73.94 193 ARG A CA 1
ATOM 1560 C C . ARG A 1 193 ? -1.008 -9.705 -46.052 1.00 73.94 193 ARG A C 1
ATOM 1562 O O . ARG A 1 193 ? -1.413 -9.862 -47.201 1.00 73.94 193 ARG A O 1
ATOM 1569 N N . ASP A 1 194 ? -0.727 -10.718 -45.238 1.00 74.69 194 ASP A N 1
ATOM 1570 C CA . ASP A 1 194 ? -0.906 -12.119 -45.633 1.00 74.69 194 ASP A CA 1
ATOM 1571 C C . ASP A 1 194 ? -2.389 -12.473 -45.816 1.00 74.69 194 ASP A C 1
ATOM 1573 O O . ASP A 1 194 ? -2.761 -13.116 -46.796 1.00 74.69 194 ASP A O 1
ATOM 1577 N N . ARG A 1 195 ? -3.264 -11.960 -44.941 1.00 79.06 195 ARG A N 1
ATOM 1578 C CA . ARG A 1 195 ? -4.712 -12.213 -45.008 1.00 79.06 195 ARG A CA 1
ATOM 1579 C C . ARG A 1 195 ? -5.365 -11.632 -46.265 1.00 79.06 195 ARG A C 1
ATOM 1581 O O . ARG A 1 195 ? -6.279 -12.244 -46.818 1.00 79.06 195 ARG A O 1
ATOM 1588 N N . ASP A 1 196 ? -4.915 -10.468 -46.723 1.00 77.50 196 ASP A N 1
ATOM 1589 C CA . ASP A 1 196 ? -5.416 -9.883 -47.970 1.00 77.50 196 ASP A CA 1
ATOM 1590 C C . ASP A 1 196 ? -4.902 -10.642 -49.200 1.00 77.50 196 ASP A C 1
ATOM 1592 O O . ASP A 1 196 ? -5.658 -10.857 -50.148 1.00 77.50 196 ASP A O 1
ATOM 1596 N N . ARG A 1 197 ? -3.666 -11.155 -49.146 1.00 79.31 197 ARG A N 1
ATOM 1597 C CA . ARG A 1 197 ? -3.094 -12.017 -50.191 1.00 79.31 197 ARG A CA 1
ATOM 1598 C C . ARG A 1 197 ? -3.848 -13.338 -50.334 1.00 79.31 197 ARG A C 1
ATOM 1600 O O . ARG A 1 197 ? -4.057 -13.812 -51.449 1.00 79.31 197 ARG A O 1
ATOM 1607 N N . ASP A 1 198 ? -4.281 -13.920 -49.218 1.00 80.44 198 ASP A N 1
ATOM 1608 C CA . ASP A 1 198 ? -5.102 -15.133 -49.223 1.00 80.44 198 ASP A CA 1
ATOM 1609 C C . ASP A 1 198 ? -6.501 -14.870 -49.801 1.00 80.44 198 ASP A C 1
ATOM 1611 O O . ASP A 1 198 ? -6.994 -15.676 -50.591 1.00 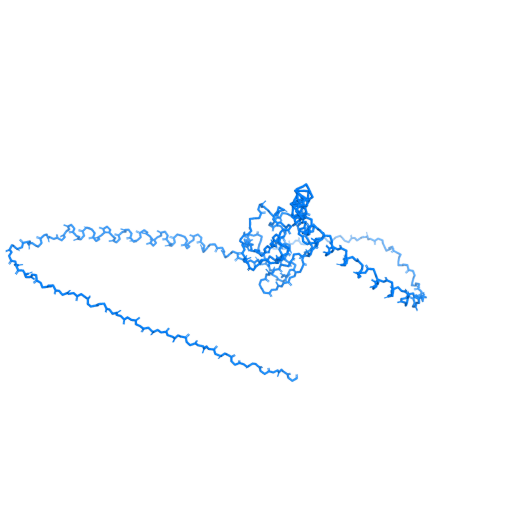80.44 198 ASP A O 1
ATOM 1615 N N . ARG A 1 199 ? -7.114 -13.710 -49.514 1.00 80.62 199 ARG A N 1
ATOM 1616 C CA . ARG A 1 199 ? -8.376 -13.297 -50.161 1.00 80.62 199 ARG A CA 1
ATOM 1617 C C . ARG A 1 199 ? -8.229 -13.069 -51.660 1.00 80.62 199 ARG A C 1
ATOM 1619 O O . ARG A 1 199 ? -9.138 -13.413 -52.413 1.00 80.62 199 ARG A O 1
ATOM 1626 N N . GLU A 1 200 ? -7.122 -12.478 -52.106 1.00 83.25 200 GLU A N 1
ATOM 1627 C CA . GLU A 1 200 ? -6.830 -12.353 -53.537 1.00 83.25 200 GLU A CA 1
ATOM 1628 C C . GLU A 1 200 ? -6.678 -13.728 -54.185 1.00 83.25 200 GLU A C 1
ATOM 1630 O O . GLU A 1 200 ? -7.323 -13.982 -55.197 1.00 83.25 200 GLU A O 1
ATOM 1635 N N . ARG A 1 201 ? -5.951 -14.663 -53.558 1.00 80.44 201 ARG A N 1
ATOM 1636 C CA . ARG A 1 201 ? -5.865 -16.054 -54.038 1.00 80.44 201 ARG A CA 1
ATOM 1637 C C . ARG A 1 201 ? -7.211 -16.773 -54.061 1.00 80.44 201 ARG A C 1
ATOM 1639 O O . ARG A 1 201 ? -7.417 -17.610 -54.933 1.00 80.44 201 ARG A O 1
ATOM 1646 N N . GLU A 1 202 ? -8.123 -16.491 -53.132 1.00 82.00 202 GLU A N 1
ATOM 1647 C CA . GLU A 1 202 ? -9.491 -17.025 -53.178 1.00 82.00 202 GLU A CA 1
ATOM 1648 C C . GLU A 1 202 ? -10.324 -16.422 -54.315 1.00 82.00 202 GLU A C 1
ATOM 1650 O O . GLU A 1 202 ? -11.115 -17.140 -54.923 1.00 82.00 202 GLU A O 1
ATOM 1655 N N . ARG A 1 203 ? -10.141 -15.134 -54.633 1.00 79.69 203 ARG A N 1
ATOM 1656 C CA . ARG A 1 203 ? -10.805 -14.484 -55.778 1.00 79.69 203 ARG A CA 1
ATOM 1657 C C . ARG A 1 203 ? -10.253 -14.955 -57.117 1.00 79.69 203 ARG A C 1
ATOM 1659 O O . ARG A 1 203 ? -11.019 -15.147 -58.055 1.00 79.69 203 ARG A O 1
ATOM 1666 N N . GLU A 1 204 ? -8.937 -15.108 -57.199 1.00 76.62 204 GLU A N 1
ATOM 1667 C CA . GLU A 1 204 ? -8.235 -15.580 -58.390 1.00 76.62 204 GLU A CA 1
ATOM 1668 C C . GLU A 1 204 ? -8.275 -17.088 -58.534 1.00 76.62 204 GLU A C 1
ATOM 1670 O O . GLU A 1 204 ? -7.968 -17.583 -59.616 1.00 76.62 204 GLU A O 1
ATOM 1675 N N . ARG A 1 205 ? -8.668 -17.830 -57.487 1.00 68.81 205 ARG A N 1
ATOM 1676 C CA . ARG A 1 205 ? -9.012 -19.239 -57.627 1.00 68.81 205 ARG A CA 1
ATOM 1677 C C . ARG A 1 205 ? -10.104 -19.276 -58.688 1.00 68.81 205 ARG A C 1
ATOM 1679 O O . ARG A 1 205 ? -11.230 -18.857 -58.402 1.00 68.81 205 ARG A O 1
ATOM 1686 N N . PRO A 1 206 ? -9.799 -19.745 -59.916 1.00 59.31 206 PRO A N 1
ATOM 1687 C CA . PRO A 1 206 ? -10.844 -19.920 -60.896 1.00 59.31 206 PRO A CA 1
ATOM 1688 C C . PRO A 1 206 ? -11.859 -20.813 -60.203 1.00 59.31 206 PRO A C 1
ATOM 1690 O O . PRO A 1 206 ? -11.462 -21.792 -59.558 1.00 59.31 206 PRO A O 1
ATOM 1693 N N . ARG A 1 207 ? -13.141 -20.429 -60.261 1.00 57.94 207 ARG A N 1
ATOM 1694 C CA . ARG A 1 207 ? -14.257 -21.322 -59.954 1.00 57.94 207 ARG A CA 1
ATOM 1695 C C . ARG A 1 207 ? -14.024 -22.561 -60.809 1.00 57.94 207 ARG A C 1
ATOM 1697 O O . ARG A 1 207 ? -14.482 -22.620 -61.944 1.00 57.94 207 ARG A O 1
ATOM 1704 N N . ARG A 1 208 ? -13.235 -23.510 -60.303 1.00 54.34 208 ARG A N 1
ATOM 1705 C CA . ARG A 1 208 ? -13.152 -24.858 -60.822 1.00 54.34 208 ARG A CA 1
ATOM 1706 C C . ARG A 1 208 ? -14.538 -25.378 -60.560 1.00 54.34 208 ARG A C 1
ATOM 1708 O O . ARG A 1 208 ? -14.874 -25.706 -59.427 1.00 54.34 208 ARG A O 1
ATOM 1715 N N . GLU A 1 209 ? -15.343 -25.198 -61.597 1.00 55.69 209 GLU A N 1
ATOM 1716 C CA . GLU A 1 209 ? -16.410 -26.069 -62.015 1.00 55.69 209 GLU A CA 1
ATOM 1717 C C . GLU A 1 209 ? -17.024 -26.771 -60.821 1.00 55.69 209 GLU A C 1
ATOM 1719 O O . GLU A 1 209 ? -16.604 -27.843 -60.388 1.00 55.69 209 GLU A O 1
ATOM 1724 N N . SER A 1 210 ? -18.062 -26.129 -60.301 1.00 49.88 210 SER A N 1
ATOM 1725 C CA . SER A 1 210 ? -19.205 -26.841 -59.764 1.00 49.88 210 SER A CA 1
ATOM 1726 C C . SER A 1 210 ? -19.688 -27.796 -60.862 1.00 49.88 210 SER A C 1
ATOM 1728 O O . SER A 1 210 ? -20.603 -27.471 -61.612 1.00 49.88 210 SER A O 1
ATOM 1730 N N . LEU A 1 211 ? -19.007 -28.932 -61.029 1.00 58.41 211 LEU A N 1
ATOM 1731 C CA . LEU A 1 211 ? -19.516 -30.055 -61.792 1.00 58.41 211 LEU A CA 1
ATOM 1732 C C . LEU A 1 211 ? -20.775 -30.507 -61.047 1.00 58.41 211 LEU A C 1
ATOM 1734 O O . LEU A 1 211 ? -20.681 -30.888 -59.875 1.00 58.41 211 LEU A O 1
ATOM 1738 N N . PRO A 1 212 ? -21.960 -30.408 -61.665 1.00 52.50 212 PRO A N 1
ATOM 1739 C CA . PRO A 1 212 ? -23.168 -30.917 -61.056 1.00 52.50 212 PRO A CA 1
ATOM 1740 C C . PRO A 1 212 ? -23.078 -32.444 -61.068 1.00 52.50 212 PRO A C 1
ATOM 1742 O O . PRO A 1 212 ? -22.916 -33.052 -62.123 1.00 52.50 212 PRO A O 1
ATOM 1745 N N . GLY A 1 213 ? -23.184 -33.060 -59.893 1.00 56.56 213 GLY A N 1
ATOM 1746 C CA . GLY A 1 213 ? -23.423 -34.497 -59.787 1.00 56.56 213 GLY A CA 1
ATOM 1747 C C . GLY A 1 213 ? -22.282 -35.289 -59.169 1.00 56.56 213 GLY A C 1
ATOM 1748 O O . GLY A 1 213 ? -21.633 -36.082 -59.838 1.00 56.56 213 GLY A O 1
ATOM 1749 N N . VAL A 1 214 ? -22.116 -35.162 -57.855 1.00 55.97 214 VAL A N 1
ATOM 1750 C CA . VAL A 1 214 ? -21.761 -36.321 -57.032 1.00 55.97 214 VAL A CA 1
ATOM 1751 C C . VAL A 1 214 ? -22.658 -36.274 -55.802 1.00 55.97 214 VAL A C 1
ATOM 1753 O O . VAL A 1 214 ? -22.327 -35.666 -54.788 1.00 55.97 214 VAL A O 1
ATOM 1756 N N . GLU A 1 215 ? -23.827 -36.898 -55.925 1.00 57.25 215 GLU A N 1
ATOM 1757 C CA . GLU A 1 215 ? -24.606 -37.367 -54.784 1.00 57.25 215 GLU A CA 1
ATOM 1758 C C . GLU A 1 215 ? -23.702 -38.283 -53.949 1.00 57.25 215 GLU A C 1
ATOM 1760 O O . GLU A 1 215 ? -23.426 -39.426 -54.316 1.00 57.25 215 GLU A O 1
ATOM 1765 N N . ARG A 1 216 ? -23.189 -37.780 -52.829 1.00 53.38 216 ARG A N 1
ATOM 1766 C CA . ARG A 1 216 ? -22.586 -38.616 -51.792 1.00 53.38 216 ARG A CA 1
ATOM 1767 C C . ARG A 1 216 ? -23.409 -38.471 -50.529 1.00 53.38 216 ARG A C 1
ATOM 1769 O O . ARG A 1 216 ? -23.167 -37.594 -49.713 1.00 53.38 216 ARG A O 1
ATOM 1776 N N . ARG A 1 217 ? -24.415 -39.347 -50.492 1.00 52.59 217 ARG A N 1
ATOM 1777 C CA . ARG A 1 217 ? -24.807 -40.199 -49.367 1.00 52.59 217 ARG A CA 1
ATOM 1778 C C . ARG A 1 217 ? -24.473 -39.646 -47.985 1.00 52.59 217 ARG A C 1
ATOM 1780 O O . ARG A 1 217 ? -23.318 -39.634 -47.569 1.00 52.59 217 ARG A O 1
ATOM 1787 N N . ASP A 1 218 ? -25.545 -39.338 -47.273 1.00 54.66 218 ASP A N 1
ATOM 1788 C CA . ASP A 1 218 ? -25.600 -39.261 -45.824 1.00 54.66 218 ASP A CA 1
ATOM 1789 C C . ASP A 1 218 ? -25.003 -40.533 -45.208 1.00 54.66 218 ASP A C 1
ATOM 1791 O O . ASP A 1 218 ? -25.575 -41.619 -45.304 1.00 54.66 218 ASP A O 1
ATOM 1795 N N . GLU A 1 219 ? -23.849 -40.402 -44.562 1.00 61.72 219 GLU A N 1
ATOM 1796 C CA . GLU A 1 219 ? -23.347 -41.412 -43.639 1.00 61.72 219 GLU A CA 1
ATOM 1797 C C . GLU A 1 219 ? -23.073 -40.723 -42.303 1.00 61.72 219 GLU A C 1
ATOM 1799 O O . GLU A 1 219 ? -22.032 -40.111 -42.060 1.00 61.72 219 GLU A O 1
ATOM 1804 N N . TYR A 1 220 ? -24.098 -40.774 -41.452 1.00 53.03 220 TYR A N 1
ATOM 1805 C CA . TYR A 1 220 ? -24.060 -40.402 -40.046 1.00 53.03 220 TYR A CA 1
ATOM 1806 C C . TYR A 1 220 ? -22.947 -41.183 -39.339 1.00 53.03 220 TYR A C 1
ATOM 1808 O O . TYR A 1 220 ? -23.146 -42.322 -38.928 1.00 53.03 220 TYR A O 1
ATOM 1816 N N . THR A 1 221 ? -21.786 -40.562 -39.151 1.00 59.06 221 THR A N 1
ATOM 1817 C CA . THR A 1 221 ? -20.785 -41.051 -38.200 1.00 59.06 221 THR A CA 1
ATOM 1818 C C . THR A 1 221 ? -20.833 -40.154 -36.971 1.00 59.06 221 THR A C 1
ATOM 1820 O O . THR A 1 221 ? -20.331 -39.032 -36.983 1.00 59.06 221 THR A O 1
ATOM 1823 N N . GLN A 1 222 ? -21.500 -40.638 -35.921 1.00 57.75 222 GLN A N 1
ATOM 1824 C CA . GLN A 1 222 ? -21.468 -40.034 -34.590 1.00 57.75 222 GLN A CA 1
ATOM 1825 C C . GLN A 1 222 ? -20.023 -40.061 -34.064 1.00 57.75 222 GLN A C 1
ATOM 1827 O O . GLN A 1 222 ? -19.427 -41.141 -34.021 1.00 57.75 222 GLN A O 1
ATOM 1832 N N . PRO A 1 223 ? -19.434 -38.928 -33.644 1.00 54.53 223 PRO A N 1
ATOM 1833 C CA . PRO A 1 223 ? -18.196 -38.969 -32.889 1.00 54.53 223 PRO A CA 1
ATOM 1834 C C . PRO A 1 223 ? -18.509 -39.482 -31.481 1.00 54.53 223 PRO A C 1
ATOM 1836 O O . PRO A 1 223 ? -19.238 -38.850 -30.719 1.00 54.53 223 PRO A O 1
ATOM 1839 N N . ALA A 1 224 ? -17.973 -40.660 -31.166 1.00 59.03 224 ALA A N 1
ATOM 1840 C CA . ALA A 1 224 ? -17.973 -41.220 -29.825 1.00 59.03 224 ALA A CA 1
ATOM 1841 C C . ALA A 1 224 ? -17.296 -40.242 -28.854 1.00 59.03 224 ALA A C 1
ATOM 1843 O O . ALA A 1 224 ? -16.175 -39.792 -29.102 1.00 59.03 224 ALA A O 1
ATOM 1844 N N . GLU A 1 225 ? -17.972 -39.930 -27.751 1.00 59.25 225 GLU A N 1
ATOM 1845 C CA . GLU A 1 225 ? -17.383 -39.180 -26.650 1.00 59.25 225 GLU A CA 1
ATOM 1846 C C . GLU A 1 225 ? -16.264 -40.004 -25.998 1.00 59.25 225 GLU A C 1
ATOM 1848 O O . GLU A 1 225 ? -16.517 -41.120 -25.532 1.00 59.25 225 GLU A O 1
ATOM 1853 N N . PRO A 1 226 ? -15.023 -39.494 -25.915 1.00 61.16 226 PRO A N 1
ATOM 1854 C CA . PRO A 1 226 ? -14.037 -40.081 -25.033 1.00 61.16 226 PRO A CA 1
ATOM 1855 C C . PRO A 1 226 ? -14.359 -39.644 -23.602 1.00 61.16 226 PRO A C 1
ATOM 1857 O O . PRO A 1 226 ? -13.982 -38.563 -23.148 1.00 61.16 226 PRO A O 1
ATOM 1860 N N . SER A 1 227 ? -15.037 -40.528 -22.876 1.00 57.69 227 SER A N 1
ATOM 1861 C CA . SER A 1 227 ? -15.051 -40.567 -21.418 1.00 57.69 227 SER A CA 1
ATOM 1862 C C . SER A 1 227 ? -13.614 -40.731 -20.903 1.00 57.69 227 SER A C 1
ATOM 1864 O O . SER A 1 227 ? -13.113 -41.839 -20.724 1.00 57.69 227 SER A O 1
ATOM 1866 N N . GLY A 1 228 ? -12.930 -39.600 -20.724 1.00 50.69 228 GLY A N 1
ATOM 1867 C CA . GLY A 1 228 ? -11.592 -39.491 -20.155 1.00 50.69 228 GLY A CA 1
ATOM 1868 C C . GLY A 1 228 ? -11.653 -39.351 -18.641 1.00 50.69 228 GLY A C 1
ATOM 1869 O O . GLY A 1 228 ? -11.555 -38.253 -18.099 1.00 50.69 228 GLY A O 1
ATOM 1870 N N . SER A 1 229 ? -11.824 -40.482 -17.966 1.00 54.41 229 SER A N 1
ATOM 1871 C CA . SER A 1 229 ? -11.572 -40.650 -16.541 1.00 54.41 229 SER A CA 1
ATOM 1872 C C . SER A 1 229 ? -10.079 -40.520 -16.223 1.00 54.41 229 SER A C 1
ATOM 1874 O O . SER A 1 229 ? -9.264 -41.202 -16.838 1.00 54.41 229 SER A O 1
ATOM 1876 N N . GLY A 1 230 ? -9.763 -39.753 -15.180 1.00 54.62 230 GLY A N 1
ATOM 1877 C CA . GLY A 1 230 ? -8.655 -40.052 -14.274 1.00 54.62 230 GLY A CA 1
ATOM 1878 C C . GLY A 1 230 ? -7.268 -39.581 -14.698 1.00 54.62 230 GLY A C 1
ATOM 1879 O O . GLY A 1 230 ? -6.580 -40.263 -15.442 1.00 54.62 230 GLY A O 1
ATOM 1880 N N . LEU A 1 231 ? -6.798 -38.502 -14.068 1.00 57.19 231 LEU A N 1
ATOM 1881 C CA . LEU A 1 231 ? -5.400 -38.402 -13.653 1.00 57.19 231 LEU A CA 1
ATOM 1882 C C . LEU A 1 231 ? -5.338 -37.785 -12.257 1.00 57.19 231 LEU A C 1
ATOM 1884 O O . LEU A 1 231 ? -5.247 -36.575 -12.062 1.00 57.19 231 LEU A O 1
ATOM 1888 N N . ASP A 1 232 ? -5.412 -38.702 -11.301 1.00 57.69 232 ASP A N 1
ATOM 1889 C CA . ASP A 1 232 ? -4.891 -38.598 -9.950 1.00 57.69 232 ASP A CA 1
ATOM 1890 C C . ASP A 1 232 ? -3.388 -38.274 -10.048 1.00 57.69 232 ASP A C 1
ATOM 1892 O O . ASP A 1 232 ? -2.589 -39.101 -10.496 1.00 57.69 232 ASP A O 1
ATOM 1896 N N . ARG A 1 233 ? -2.997 -37.029 -9.747 1.00 58.59 233 ARG A N 1
ATOM 1897 C CA . ARG A 1 233 ? -1.596 -36.591 -9.811 1.00 58.59 233 ARG A CA 1
ATOM 1898 C C . ARG A 1 233 ? -1.074 -36.269 -8.420 1.00 58.59 233 ARG A C 1
ATOM 1900 O O . ARG A 1 233 ? -1.069 -35.127 -7.979 1.00 58.59 233 ARG A O 1
ATOM 1907 N N . SER A 1 234 ? -0.598 -37.343 -7.803 1.00 56.66 234 SER A N 1
ATOM 1908 C CA . SER A 1 234 ? 0.718 -37.442 -7.169 1.00 56.66 234 SER A CA 1
ATOM 1909 C C . SER A 1 234 ? 1.038 -36.402 -6.096 1.00 56.66 234 SER A C 1
ATOM 1911 O O . SER A 1 234 ? 1.559 -35.320 -6.359 1.00 56.66 234 SER A O 1
ATOM 1913 N N . GLN A 1 235 ? 0.850 -36.849 -4.855 1.00 54.69 235 GLN A N 1
ATOM 1914 C CA . GLN A 1 235 ? 1.640 -36.444 -3.700 1.00 54.69 235 GLN A CA 1
ATOM 1915 C C . GLN A 1 235 ? 3.138 -36.513 -4.040 1.00 54.69 235 GLN A C 1
ATOM 1917 O O . GLN A 1 235 ? 3.684 -37.597 -4.234 1.00 54.69 235 GLN A O 1
ATOM 1922 N N . SER A 1 236 ? 3.816 -35.370 -4.092 1.00 61.44 236 SER A N 1
ATOM 1923 C CA . SER A 1 236 ? 5.273 -35.317 -3.996 1.00 61.44 236 SER A CA 1
ATOM 1924 C C . SER A 1 236 ? 5.641 -34.958 -2.561 1.00 61.44 236 SER A C 1
ATOM 1926 O O . SER A 1 236 ? 5.591 -33.793 -2.161 1.00 61.44 236 SER A O 1
ATOM 1928 N N . GLN A 1 237 ? 5.987 -35.987 -1.791 1.00 55.94 237 GLN A N 1
ATOM 1929 C CA . GLN A 1 237 ? 6.831 -35.854 -0.613 1.00 55.94 237 GLN A CA 1
ATOM 1930 C C . GLN A 1 237 ? 8.177 -35.293 -1.091 1.00 55.94 237 GLN A C 1
ATOM 1932 O O . GLN A 1 237 ? 8.819 -35.914 -1.934 1.00 55.94 237 GLN A O 1
ATOM 1937 N N . HIS A 1 238 ? 8.581 -34.116 -0.610 1.00 58.50 238 HIS A N 1
ATOM 1938 C CA . HIS A 1 238 ? 9.956 -33.656 -0.776 1.00 58.50 238 HIS A CA 1
ATOM 1939 C C . HIS A 1 238 ? 10.674 -33.772 0.564 1.00 58.50 238 HIS A C 1
ATOM 1941 O O . HIS A 1 238 ? 10.295 -33.160 1.562 1.00 58.50 238 HIS A O 1
ATOM 1947 N N . GLU A 1 239 ? 11.692 -34.621 0.528 1.00 57.53 239 GLU A N 1
ATOM 1948 C CA . GLU A 1 239 ? 12.600 -35.020 1.587 1.00 57.53 239 GLU A CA 1
ATOM 1949 C C . GLU A 1 239 ? 13.402 -33.852 2.177 1.00 57.53 239 GLU A C 1
ATOM 1951 O O . GLU A 1 239 ? 13.906 -32.993 1.454 1.00 57.53 239 GLU A O 1
ATOM 1956 N N . GLY A 1 240 ? 13.504 -33.871 3.509 1.00 56.06 240 GLY A N 1
ATOM 1957 C CA . GLY A 1 240 ? 14.753 -33.902 4.278 1.00 56.06 240 GLY A CA 1
ATOM 1958 C C . GLY A 1 240 ? 15.922 -33.015 3.848 1.00 56.06 240 GLY A C 1
ATOM 1959 O O . GLY A 1 240 ? 16.717 -33.397 2.996 1.00 56.06 240 GLY A O 1
ATOM 1960 N N . PHE A 1 241 ? 16.131 -31.925 4.586 1.00 64.81 241 PHE A N 1
ATOM 1961 C CA . PHE A 1 241 ? 17.453 -31.314 4.746 1.00 64.81 241 PHE A CA 1
ATOM 1962 C C . PHE A 1 241 ? 18.083 -31.786 6.068 1.00 64.81 241 PHE A C 1
ATOM 1964 O O . PHE A 1 241 ? 17.406 -31.721 7.099 1.00 64.81 241 PHE A O 1
ATOM 1971 N N . PRO A 1 242 ? 19.350 -32.240 6.080 1.00 74.25 242 PRO A N 1
ATOM 1972 C CA . PRO A 1 242 ? 20.074 -32.503 7.317 1.00 74.25 242 PRO A CA 1
ATOM 1973 C C . PRO A 1 242 ? 20.596 -31.191 7.940 1.00 74.25 242 PRO A C 1
ATOM 1975 O O . PRO A 1 242 ? 20.847 -30.224 7.214 1.00 74.25 242 PRO A O 1
ATOM 1978 N N . PRO A 1 243 ? 20.760 -31.136 9.274 1.00 68.00 243 PRO A N 1
ATOM 1979 C CA . PRO A 1 243 ? 21.315 -29.973 9.960 1.00 68.00 243 PRO A CA 1
ATOM 1980 C C . PRO A 1 243 ? 22.842 -29.866 9.767 1.00 68.00 243 PRO A C 1
ATOM 1982 O O . PRO A 1 243 ? 23.502 -30.891 9.584 1.00 68.00 243 PRO A O 1
ATOM 1985 N N . PRO A 1 244 ? 23.406 -28.645 9.815 1.00 74.56 244 PRO A N 1
ATOM 1986 C CA . PRO A 1 244 ? 24.851 -28.424 9.799 1.00 74.56 244 PRO A CA 1
ATOM 1987 C C . PRO A 1 244 ? 25.503 -28.732 11.160 1.00 74.56 244 PRO A C 1
ATOM 1989 O O . PRO A 1 244 ? 24.859 -28.585 12.200 1.00 74.56 244 PRO A O 1
ATOM 1992 N N . GLU A 1 245 ? 26.771 -29.156 11.098 1.00 67.25 245 GLU A N 1
ATOM 1993 C CA . GLU A 1 245 ? 27.690 -29.406 12.228 1.00 67.25 245 GLU A CA 1
ATOM 1994 C C . GLU A 1 245 ? 28.033 -28.146 13.037 1.00 67.25 245 GLU A C 1
ATOM 1996 O O . GLU A 1 245 ? 28.159 -27.055 12.428 1.00 67.25 245 GLU A O 1
#

Foldseek 3Di:
DDDDDDDDDDDDDDPDDDDDDPDPDPPPDPPPPVPPVVVVVVVVVVPPVVVVVVLVVQLVDPDPVSVVVSVVVVVVCLVVVQQDQFFAWEDDPNFIDGHGLVVLLVDQLLVSVVVVCCVRPVVDPDDPPWDKWKWFFFQDSVSHTHPDIGTDDRVCCNVRSRGGRYIYIDTDDPPPDVVVVVVVVVVVVVVVVVVVVVVVVVVVVPPPDPPPDDPDDDDDDDPDDPPDDDDPDDDDDDDDDDDDD

Secondary structure (DSSP, 8-state):
---------------------------SSTTSSTTTHHHHHHHHHHHHHHHHHHHHHHHT-S-HHHHHHHHHHHHHHHHT-PPPSPPEEEEETTEEEEE-HHHHHTS-HHHHHHHHHHHH-TT----TT--EEEEEEEEPTTSPEEEEEEEPPSTTHHHHGGGEEEEEEEE-PPPS-HHHHHHHHHHHHHHHHHHHHHHHHHHHS------S----------------------------PPPP-

Sequence (245 aa):
MFGRKKKKTSFEPDIGQPPDEPELYTEHQQYTEHQHEHHSRSHQQMGRSNVQQILNNLASSPNDFASGIALCIKALAESTASPPASPIMIEYRGRRMAFGRRNLERMDGHEAIRMAVRTIYPQGNIPDSQRFIAEASLFTEDGRADRRVVGIDLDSWVELLPYINSLFLRVDAPPTSPRDRDRDRDRDRDRYRDRDRDRERERERPRRESLPGVERRDEYTQPAEPSGSGLDRSQSQHEGFPPPE

pLDDT: mean 76.01, std 18.27, range [43.19, 98.31]

Solvent-accessible surface area (backbone atoms only — not comparable to full-atom values): 15758 Å² total; per-residue (Å²): 134,90,83,80,90,84,87,81,86,86,87,79,84,87,77,74,81,75,79,88,73,81,89,74,80,83,90,81,72,85,84,76,66,78,71,65,63,71,67,62,63,63,61,64,66,62,56,56,61,50,53,53,51,51,38,52,52,34,41,70,38,95,45,67,67,54,14,51,51,27,47,53,50,47,54,49,48,60,76,60,54,68,51,70,94,60,51,32,38,39,32,47,91,93,43,74,49,77,40,58,53,76,64,46,60,78,41,57,38,70,54,36,50,52,54,49,48,45,67,79,39,68,87,58,88,72,59,92,82,65,50,69,45,46,31,28,22,34,45,42,96,89,68,44,74,42,88,60,73,42,81,56,63,51,92,47,30,71,78,48,45,61,42,45,44,32,39,43,50,40,75,49,72,73,73,68,52,74,67,49,52,49,49,53,52,49,53,54,52,51,55,54,54,53,55,52,51,51,52,49,51,60,69,66,44,70,83,75,66,86,69,87,81,77,90,74,74,92,72,91,74,79,81,78,79,80,86,79,76,82,82,88,77,74,90,76,87,78,80,85,82,82,84,85,133